Protein AF-A0A538E0A9-F1 (afdb_monomer_lite)

Secondary structure (DSSP, 8-state):
--TTSPPSS---TTS-HHHHHHHHHHHHHHTTTTS-GGGS-HHHHHHHHHHHHHHHHHHHHHHHHH-TT-HHHHHHHHHHHHHHHHHT-HHHHHHHHHHHHHHHHHTT-HHHHHHHHHHHHHHHHHHHHHTS---HHHHHHHHHHHHHHHHHHT-HHHHHHHHHHHHHHHHHTTTSSS---HHHHHHHHHHHHHHHHHHHHT-SSSSHHHHHHHHHHHHS-TTSTTTT---SSTTTS-GGGGSPP---GGGTT-TTSHHHHHHHHHHTTPPPTHHHHHHHHHT-PPPTT-

Foldseek 3Di:
DCPQQDPADDLALPGPLVVNLVVLVVVLVVLVLVPDCPPPDPVNVLVSLQSQLVSLCSNLSSQCNNPLPRVSNVVSLVSSLVSCVVVVVLLVNLVSLLVVLVSCVVVVVLVSNLQSLQSSLVSQLVCCVVPVHHPLLSQLSSLQSQLSSCVVVLVLLSNLLSLLSSLQSLQLLCVPPHHHAPRSLSSNVVSLVVLLVVLVVPQDPDCSSVSSLVSNLVRHQPDAVQQPDDPPDSHDDRSSSNGHDHDDPVRHPDCPRPSNVSSVVSVVPDDDCNVVSVVSNVSYDDDPVD

Radius of gyration: 20.53 Å; chains: 1; bounding box: 51×45×57 Å

Structure (mmCIF, N/CA/C/O backbone):
data_AF-A0A538E0A9-F1
#
_entry.id   AF-A0A538E0A9-F1
#
loop_
_atom_site.group_PDB
_atom_site.id
_atom_site.type_symbol
_atom_site.label_atom_id
_atom_site.label_alt_id
_atom_site.label_comp_id
_atom_site.label_asym_id
_atom_site.label_entity_id
_atom_site.label_seq_id
_atom_site.pdbx_PDB_ins_code
_atom_site.Cartn_x
_atom_site.Cartn_y
_atom_site.Cartn_z
_atom_site.occupancy
_atom_site.B_iso_or_equiv
_atom_site.auth_seq_id
_atom_site.auth_comp_id
_atom_site.auth_asym_id
_atom_site.auth_atom_id
_atom_site.pdbx_PDB_model_num
ATOM 1 N N . MET A 1 1 ? 0.772 12.418 -21.692 1.00 51.97 1 MET A N 1
ATOM 2 C CA . MET A 1 1 ? 0.966 10.985 -22.002 1.00 51.97 1 MET A CA 1
ATOM 3 C C . MET A 1 1 ? 0.740 10.054 -20.810 1.00 51.97 1 MET A C 1
ATOM 5 O O . MET A 1 1 ? 0.628 8.872 -21.048 1.00 51.97 1 MET A O 1
ATOM 9 N N . LEU A 1 2 ? 0.593 10.544 -19.568 1.00 59.25 2 LEU A N 1
ATOM 10 C CA . LEU A 1 2 ? 0.049 9.770 -18.429 1.00 59.25 2 LEU A CA 1
ATOM 11 C C . LEU A 1 2 ? -0.933 10.611 -17.588 1.00 59.25 2 LEU A C 1
ATOM 13 O O . LEU A 1 2 ? -1.185 10.335 -16.423 1.00 59.25 2 LEU A O 1
ATOM 17 N N . THR A 1 3 ? -1.500 11.671 -18.173 1.00 64.69 3 THR A N 1
ATOM 18 C CA . THR A 1 3 ? -2.376 12.635 -17.478 1.00 64.69 3 THR A CA 1
ATOM 19 C C . THR A 1 3 ? -3.675 12.017 -16.961 1.00 64.69 3 THR A C 1
ATOM 21 O O . THR A 1 3 ? -4.350 12.636 -16.149 1.00 64.69 3 THR A O 1
ATOM 24 N N . HIS A 1 4 ? -4.017 10.816 -17.434 1.00 77.62 4 HIS A N 1
ATOM 25 C CA . HIS A 1 4 ? -5.197 10.062 -17.024 1.00 77.62 4 HIS A CA 1
ATOM 26 C C . HIS A 1 4 ? -4.896 8.958 -16.005 1.00 77.62 4 HIS A C 1
ATOM 28 O O . HIS A 1 4 ? -5.838 8.339 -15.518 1.00 77.62 4 HIS A O 1
ATOM 34 N N . TYR A 1 5 ? -3.622 8.702 -15.672 1.00 83.56 5 TYR A N 1
ATOM 35 C CA . TYR A 1 5 ? -3.287 7.734 -14.631 1.00 83.56 5 TYR A CA 1
ATOM 36 C C . TYR A 1 5 ? -3.788 8.262 -13.278 1.00 83.56 5 TYR A C 1
ATOM 38 O O . TYR A 1 5 ? -3.373 9.354 -12.877 1.00 83.56 5 TYR A O 1
ATOM 46 N N . PRO A 1 6 ? -4.672 7.535 -12.566 1.00 84.50 6 PRO A N 1
ATOM 47 C CA . PRO A 1 6 ? -5.171 7.983 -11.273 1.00 84.50 6 PRO A CA 1
ATOM 48 C C . PRO A 1 6 ? -4.011 8.167 -10.290 1.00 84.50 6 PRO A C 1
ATOM 50 O O . PRO A 1 6 ? -3.284 7.218 -9.987 1.00 84.50 6 PRO A O 1
ATOM 53 N N . VAL A 1 7 ? -3.812 9.397 -9.817 1.00 74.88 7 VAL A N 1
ATOM 54 C CA . VAL A 1 7 ? -2.797 9.727 -8.808 1.00 74.88 7 VAL A CA 1
ATOM 55 C C . VAL A 1 7 ? -3.364 9.433 -7.420 1.00 74.88 7 VAL A C 1
ATOM 57 O O . VAL A 1 7 ? -4.537 9.689 -7.163 1.00 74.88 7 VAL A O 1
ATOM 60 N N . GLY A 1 8 ? -2.528 8.909 -6.522 1.00 68.62 8 GLY A N 1
ATOM 61 C CA . GLY A 1 8 ? -2.946 8.456 -5.194 1.00 68.62 8 GLY A CA 1
ATOM 62 C C . GLY A 1 8 ? -3.317 6.974 -5.167 1.00 68.62 8 GLY A C 1
ATOM 63 O O . GLY A 1 8 ? -3.118 6.256 -6.147 1.00 68.62 8 GLY A O 1
ATOM 64 N N . TYR A 1 9 ? -3.819 6.508 -4.028 1.00 67.81 9 TYR A N 1
ATOM 65 C CA . TYR A 1 9 ? -4.043 5.083 -3.784 1.00 67.81 9 TYR A CA 1
ATOM 66 C C . TYR A 1 9 ? -5.265 4.518 -4.529 1.00 67.81 9 TYR A C 1
ATOM 68 O O . TYR A 1 9 ? -5.277 3.345 -4.891 1.00 67.81 9 TYR A O 1
ATOM 76 N N . GLU A 1 10 ? -6.306 5.328 -4.765 1.00 74.44 10 GLU A N 1
ATOM 77 C CA . GLU A 1 10 ? -7.525 4.852 -5.420 1.00 74.44 10 GLU A CA 1
ATOM 78 C C . GLU A 1 10 ? -7.267 4.623 -6.906 1.00 74.44 10 GLU A C 1
ATOM 80 O O . GLU A 1 10 ? -6.955 5.545 -7.663 1.00 74.44 10 GLU A O 1
ATOM 85 N N . LYS A 1 11 ? -7.432 3.371 -7.329 1.00 87.25 11 LYS A N 1
ATOM 86 C CA . LYS A 1 11 ? -7.333 2.938 -8.722 1.00 87.25 11 LYS A CA 1
ATOM 87 C C . LYS A 1 11 ? -8.716 2.475 -9.183 1.00 87.25 11 LYS A C 1
ATOM 89 O O . LYS A 1 11 ? -9.000 1.280 -9.176 1.00 87.25 11 LYS A O 1
ATOM 94 N N . PRO A 1 12 ? -9.636 3.403 -9.504 1.00 87.88 12 PRO A N 1
ATOM 95 C CA . PRO A 1 12 ? -11.008 3.032 -9.817 1.00 87.88 12 PRO A CA 1
ATOM 96 C C . PRO A 1 12 ? -11.065 2.244 -11.128 1.00 87.88 12 PRO A C 1
ATOM 98 O O . PRO A 1 12 ? -10.457 2.641 -12.119 1.00 87.88 12 PRO A O 1
ATOM 101 N N . ALA A 1 13 ? -11.878 1.187 -11.172 1.00 87.56 13 ALA A N 1
ATOM 102 C CA . ALA A 1 13 ? -12.117 0.409 -12.393 1.00 87.56 13 ALA A CA 1
ATOM 103 C C . ALA A 1 13 ? -12.689 1.257 -13.551 1.00 87.56 13 ALA A C 1
ATOM 105 O O . ALA A 1 13 ? -12.597 0.881 -14.713 1.00 87.56 13 ALA A O 1
ATOM 106 N N . THR A 1 14 ? -13.264 2.426 -13.243 1.00 88.62 14 THR A N 1
ATOM 107 C CA . THR A 1 14 ? -13.791 3.384 -14.227 1.00 88.62 14 THR A CA 1
ATOM 108 C C . THR A 1 14 ? -12.724 4.271 -14.872 1.00 88.62 14 THR A C 1
ATOM 110 O O . THR A 1 14 ? -13.064 5.084 -15.731 1.00 88.62 14 THR A O 1
ATOM 113 N N . ALA A 1 15 ? -11.462 4.197 -14.439 1.00 92.00 15 ALA A N 1
ATOM 114 C CA . ALA A 1 15 ? -10.376 4.901 -15.111 1.00 92.00 15 ALA A CA 1
ATOM 115 C C . ALA A 1 15 ? -10.164 4.337 -16.532 1.00 92.00 15 ALA A C 1
ATOM 117 O O . ALA A 1 15 ? -10.512 3.184 -16.799 1.00 92.00 15 ALA A O 1
ATOM 118 N N . PRO A 1 16 ? -9.596 5.119 -17.469 1.00 93.88 16 PRO A N 1
ATOM 119 C CA . PRO A 1 16 ? -9.405 4.687 -18.852 1.00 93.88 16 PRO A CA 1
ATOM 120 C C . PRO A 1 16 ? -8.194 3.743 -18.986 1.00 93.88 16 PRO A C 1
ATOM 122 O O . PRO A 1 16 ? -7.235 4.042 -19.692 1.00 93.88 16 PRO A O 1
ATOM 125 N N . TRP A 1 17 ? -8.226 2.595 -18.301 1.00 94.88 17 TRP A N 1
ATOM 126 C CA . TRP A 1 17 ? -7.109 1.648 -18.217 1.00 94.88 17 TRP A CA 1
ATOM 127 C C . TRP A 1 17 ? -6.618 1.162 -19.579 1.00 94.88 17 TRP A C 1
ATOM 129 O O . TRP A 1 17 ? -5.412 1.107 -19.796 1.00 94.88 17 TRP A O 1
ATOM 139 N N . ALA A 1 18 ? -7.536 0.899 -20.513 1.00 93.88 18 ALA A N 1
ATOM 140 C CA . ALA A 1 18 ? -7.185 0.514 -21.879 1.00 93.88 18 ALA A CA 1
ATOM 141 C C . ALA A 1 18 ? -6.386 1.612 -22.608 1.00 93.88 18 ALA A C 1
ATOM 143 O O . ALA A 1 18 ? -5.349 1.325 -23.193 1.00 93.88 18 ALA A O 1
ATOM 144 N N . GLU A 1 19 ? -6.807 2.880 -22.511 1.00 94.50 19 GLU A N 1
ATOM 145 C CA . GLU A 1 19 ? -6.087 4.004 -23.135 1.00 94.50 19 GLU A CA 1
ATOM 146 C C . GLU A 1 19 ? -4.696 4.193 -22.513 1.00 94.50 19 GLU A C 1
ATOM 148 O O . GLU A 1 19 ? -3.721 4.448 -23.220 1.00 94.50 19 GLU A O 1
ATOM 153 N N . ILE A 1 20 ? -4.595 4.055 -21.187 1.00 95.06 20 ILE A N 1
ATOM 154 C CA . ILE A 1 20 ? -3.316 4.123 -20.470 1.00 95.06 20 ILE A CA 1
ATOM 155 C C . ILE A 1 20 ? -2.394 2.990 -20.948 1.00 95.06 20 ILE A C 1
ATOM 157 O O . ILE A 1 20 ? -1.226 3.243 -21.242 1.00 95.06 20 ILE A O 1
ATOM 161 N N . GLY A 1 21 ? -2.919 1.767 -21.075 1.00 95.44 21 GLY A N 1
ATOM 162 C CA . GLY A 1 21 ? -2.181 0.604 -21.568 1.00 95.44 21 GLY A CA 1
ATOM 163 C C . GLY A 1 21 ? -1.667 0.807 -22.993 1.00 95.44 21 GLY A C 1
ATOM 164 O O . GLY A 1 21 ? -0.475 0.633 -23.248 1.00 95.44 21 GLY A O 1
ATOM 165 N N . ASP A 1 22 ? -2.522 1.284 -23.900 1.00 95.12 22 ASP A N 1
ATOM 166 C CA . ASP A 1 22 ? -2.145 1.597 -25.284 1.00 95.12 22 ASP A CA 1
ATOM 167 C C . ASP A 1 22 ? -1.024 2.651 -25.351 1.00 95.12 22 ASP A C 1
ATOM 169 O O . ASP A 1 22 ? -0.083 2.529 -26.142 1.00 95.12 22 ASP A O 1
ATOM 173 N N . GLN A 1 23 ? -1.078 3.680 -24.496 1.00 95.12 23 GLN A N 1
ATOM 174 C CA . GLN A 1 23 ? -0.043 4.718 -24.416 1.00 95.12 23 GLN A CA 1
ATOM 175 C C . GLN A 1 23 ? 1.293 4.177 -23.887 1.00 95.12 23 GLN A C 1
ATOM 177 O O . GLN A 1 23 ? 2.349 4.583 -24.380 1.00 95.12 23 GLN A O 1
ATOM 182 N N . LEU A 1 24 ? 1.266 3.256 -22.920 1.00 95.50 24 LEU A N 1
ATOM 183 C CA . LEU A 1 24 ? 2.462 2.597 -22.385 1.00 95.50 24 LEU A CA 1
ATOM 184 C C . LEU A 1 24 ? 3.110 1.665 -23.417 1.00 95.50 24 LEU A C 1
ATOM 186 O O . LEU A 1 24 ? 4.328 1.700 -23.593 1.00 95.50 24 LEU A O 1
ATOM 190 N N . LEU A 1 25 ? 2.308 0.889 -24.152 1.00 94.75 25 LEU A N 1
ATOM 191 C CA . LEU A 1 25 ? 2.795 0.036 -25.242 1.00 94.75 25 LEU A CA 1
ATOM 192 C C . LEU A 1 25 ? 3.404 0.865 -26.380 1.00 94.75 25 LEU A C 1
ATOM 194 O O . LEU A 1 25 ? 4.463 0.516 -26.905 1.00 94.75 25 LEU A O 1
ATOM 198 N N . LEU A 1 26 ? 2.790 2.002 -26.725 1.00 94.00 26 LEU A N 1
ATOM 199 C CA . LEU A 1 26 ? 3.370 2.943 -27.682 1.00 94.00 26 LEU A CA 1
ATOM 200 C C . LEU A 1 26 ? 4.707 3.505 -27.178 1.00 94.00 26 LEU A C 1
ATOM 202 O O . LEU A 1 26 ? 5.663 3.573 -27.949 1.00 94.00 26 LEU A O 1
ATOM 206 N N . LEU A 1 27 ? 4.797 3.890 -25.901 1.00 92.75 27 LEU A N 1
ATOM 207 C CA . LEU A 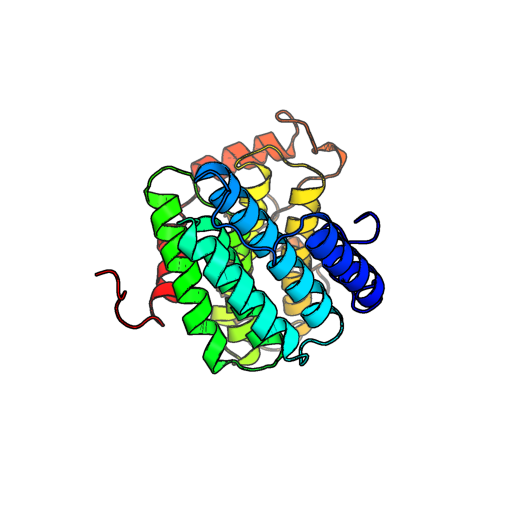1 27 ? 6.041 4.391 -25.313 1.00 92.75 27 LEU A CA 1
ATOM 208 C C . LEU A 1 27 ? 7.153 3.336 -25.371 1.00 92.75 27 LEU A C 1
ATOM 210 O O . LEU A 1 27 ? 8.262 3.654 -25.794 1.00 92.75 27 LEU A O 1
ATOM 214 N N . ARG A 1 28 ? 6.846 2.078 -25.033 1.00 93.62 28 ARG A N 1
ATOM 215 C CA . ARG A 1 28 ? 7.782 0.947 -25.143 1.00 93.62 28 ARG A CA 1
ATOM 216 C C . ARG A 1 28 ? 8.347 0.812 -26.557 1.00 93.62 28 ARG A C 1
ATOM 218 O O . ARG A 1 28 ? 9.560 0.686 -26.722 1.00 93.62 28 ARG A O 1
ATOM 225 N N . ALA A 1 29 ? 7.474 0.884 -27.563 1.00 92.31 29 ALA A N 1
ATOM 226 C CA . ALA A 1 29 ? 7.861 0.797 -28.967 1.00 92.31 29 ALA A CA 1
ATOM 227 C C . ALA A 1 29 ? 8.717 1.996 -29.414 1.00 92.31 29 ALA A C 1
ATOM 229 O O . ALA A 1 29 ? 9.730 1.806 -30.081 1.00 92.31 29 ALA A O 1
ATOM 230 N N . LEU A 1 30 ? 8.347 3.222 -29.023 1.00 90.88 30 LEU A N 1
ATOM 231 C CA . LEU A 1 30 ? 9.096 4.445 -29.351 1.00 90.88 30 LEU A CA 1
ATOM 232 C C . LEU A 1 30 ? 10.476 4.496 -28.685 1.00 90.88 30 LEU A C 1
ATOM 234 O O . LEU A 1 30 ? 11.403 5.075 -29.244 1.00 90.88 30 LEU A O 1
ATOM 238 N N . CYS A 1 31 ? 10.608 3.898 -27.504 1.00 88.25 31 CYS A N 1
ATOM 239 C CA . CYS A 1 31 ? 11.880 3.744 -26.805 1.00 88.25 31 CYS A CA 1
ATOM 240 C C . CYS A 1 31 ? 12.706 2.550 -27.310 1.00 88.25 31 CYS A C 1
ATOM 242 O O . CYS A 1 31 ? 13.791 2.319 -26.785 1.00 88.25 31 CYS A O 1
ATOM 244 N N . GLU A 1 32 ? 12.210 1.796 -28.301 1.00 88.81 32 GLU A N 1
ATOM 245 C CA . GLU A 1 32 ? 12.894 0.641 -28.892 1.00 88.81 32 GLU A CA 1
ATOM 246 C C . GLU A 1 32 ? 13.348 -0.398 -27.847 1.00 88.81 32 GLU A C 1
ATOM 248 O O . GLU A 1 32 ? 14.383 -1.047 -27.997 1.00 88.81 32 GLU A O 1
ATOM 253 N N . LEU A 1 33 ? 12.571 -0.578 -26.771 1.00 87.12 33 LEU A N 1
ATOM 254 C CA . LEU A 1 33 ? 12.992 -1.394 -25.622 1.00 87.12 33 LEU A CA 1
ATOM 255 C C . LEU A 1 33 ? 13.108 -2.891 -25.945 1.00 87.12 33 LEU A C 1
ATOM 257 O O . LEU A 1 33 ? 13.850 -3.606 -25.273 1.00 87.12 33 LEU A O 1
ATOM 261 N N . ASP A 1 34 ? 12.433 -3.341 -27.004 1.00 82.38 34 ASP A N 1
ATOM 262 C CA . ASP A 1 34 ? 12.479 -4.719 -27.506 1.00 82.38 34 ASP A CA 1
ATOM 263 C C . ASP A 1 34 ? 13.518 -4.916 -28.638 1.00 82.38 34 ASP A C 1
ATOM 265 O O . ASP A 1 34 ? 13.639 -6.011 -29.196 1.00 82.38 34 ASP A O 1
ATOM 269 N N . SER A 1 35 ? 14.274 -3.871 -29.001 1.00 80.31 35 SER A N 1
ATOM 270 C CA . SER A 1 35 ? 15.299 -3.919 -30.052 1.00 80.31 35 SER A CA 1
ATOM 271 C C . SER A 1 35 ? 16.607 -4.572 -29.584 1.00 80.31 35 SER A C 1
ATOM 273 O O . SER A 1 35 ? 16.868 -4.753 -28.396 1.00 80.31 35 SER A O 1
ATOM 275 N N . ASP A 1 36 ? 17.473 -4.931 -30.539 1.00 77.62 36 ASP A N 1
ATOM 276 C CA . ASP A 1 36 ? 18.765 -5.567 -30.261 1.00 77.62 36 ASP A CA 1
ATOM 277 C C . ASP A 1 36 ? 19.718 -4.642 -29.481 1.00 77.62 36 ASP A C 1
ATOM 279 O O . ASP A 1 36 ? 20.333 -3.729 -30.035 1.00 77.62 36 ASP A O 1
ATOM 283 N N . GLN A 1 37 ? 19.890 -4.937 -28.193 1.00 77.62 37 GLN A N 1
ATOM 284 C CA . GLN A 1 37 ? 20.699 -4.141 -27.270 1.00 77.62 37 GLN A CA 1
ATOM 285 C C . GLN A 1 37 ? 22.215 -4.399 -27.381 1.00 77.62 37 GLN A C 1
ATOM 287 O O . GLN A 1 37 ? 22.997 -3.761 -26.682 1.00 77.62 37 GLN A O 1
ATOM 292 N N . ARG A 1 38 ? 22.682 -5.291 -28.273 1.00 75.00 38 ARG A N 1
ATOM 293 C CA . ARG A 1 38 ? 24.113 -5.668 -28.388 1.00 75.00 38 ARG A CA 1
ATOM 294 C C . ARG A 1 38 ? 25.068 -4.521 -28.735 1.00 75.00 38 ARG A C 1
ATOM 296 O O . ARG A 1 38 ? 26.279 -4.700 -28.639 1.00 75.00 38 ARG A O 1
ATOM 303 N N . ARG A 1 39 ? 24.548 -3.383 -29.203 1.00 79.88 39 ARG A N 1
ATOM 304 C CA . ARG A 1 39 ? 25.336 -2.197 -29.585 1.00 79.88 39 ARG A CA 1
ATOM 305 C C . ARG A 1 39 ? 25.290 -1.071 -28.550 1.00 79.88 39 ARG A C 1
ATOM 307 O O . ARG A 1 39 ? 25.924 -0.045 -28.777 1.00 79.88 39 ARG A O 1
ATOM 314 N N . LEU A 1 40 ? 24.527 -1.243 -27.474 1.00 83.88 40 LEU A N 1
ATOM 315 C CA . LEU A 1 40 ? 24.376 -0.252 -26.416 1.00 83.88 40 LEU A CA 1
ATOM 316 C C . LEU A 1 40 ? 25.526 -0.348 -25.408 1.00 83.88 40 LEU A C 1
ATOM 318 O O . LEU A 1 40 ? 26.153 -1.401 -25.264 1.00 83.88 40 LEU A O 1
ATOM 322 N N . SER A 1 41 ? 25.806 0.761 -24.721 1.00 89.00 41 SER A N 1
ATOM 323 C CA . SER A 1 41 ? 26.691 0.745 -23.555 1.00 89.00 41 SER A CA 1
ATOM 324 C C . SER A 1 41 ? 26.034 -0.003 -22.387 1.00 89.00 41 SER A C 1
ATOM 326 O O . SER A 1 41 ? 24.821 -0.208 -22.382 1.00 89.00 41 SER A O 1
ATOM 328 N N . GLU A 1 42 ? 26.813 -0.411 -21.383 1.00 87.75 42 GLU A N 1
ATOM 329 C CA . GLU A 1 42 ? 26.259 -1.065 -20.185 1.00 87.75 42 GLU A CA 1
ATOM 330 C C . GLU A 1 42 ? 25.242 -0.169 -19.456 1.00 87.75 42 GLU A C 1
ATOM 332 O O . GLU A 1 42 ? 24.181 -0.653 -19.059 1.00 87.75 42 GLU A O 1
ATOM 337 N N . ASP A 1 43 ? 25.513 1.137 -19.372 1.00 89.06 43 ASP A N 1
ATOM 338 C CA . ASP A 1 43 ? 24.608 2.122 -18.767 1.00 89.06 43 ASP A CA 1
ATOM 339 C C . ASP A 1 43 ? 23.305 2.265 -19.568 1.00 89.06 43 ASP A C 1
ATOM 341 O O . ASP A 1 43 ? 22.217 2.294 -18.994 1.00 89.06 43 ASP A O 1
ATOM 345 N N . ASP A 1 44 ? 23.384 2.298 -20.902 1.00 89.81 44 ASP A N 1
ATOM 346 C CA . ASP A 1 44 ? 22.197 2.365 -21.763 1.00 89.81 44 ASP A CA 1
ATOM 347 C C . ASP A 1 44 ? 21.348 1.093 -21.655 1.00 89.81 44 ASP A C 1
ATOM 349 O O . ASP A 1 44 ? 20.119 1.166 -21.640 1.00 89.81 44 ASP A O 1
ATOM 353 N N . VAL A 1 45 ? 21.987 -0.076 -21.533 1.00 89.44 45 VAL A N 1
ATOM 354 C CA . VAL A 1 45 ? 21.297 -1.350 -21.285 1.00 89.44 45 VAL A CA 1
ATOM 355 C C . VAL A 1 45 ? 20.592 -1.328 -19.929 1.00 89.44 45 VAL A C 1
ATOM 357 O O . VAL A 1 45 ? 19.430 -1.728 -19.840 1.00 89.44 45 VAL A O 1
ATOM 360 N N . ALA A 1 46 ? 21.259 -0.855 -18.873 1.00 90.25 46 ALA A N 1
ATOM 361 C CA . ALA A 1 46 ? 20.661 -0.741 -17.545 1.00 90.25 46 ALA A CA 1
ATOM 362 C C . ALA A 1 46 ? 19.468 0.233 -17.542 1.00 90.25 46 ALA A C 1
ATOM 364 O O . ALA A 1 46 ? 18.398 -0.107 -17.035 1.00 90.25 46 ALA A O 1
ATOM 365 N N . ASN A 1 47 ? 19.607 1.393 -18.191 1.00 91.06 47 ASN A N 1
ATOM 366 C CA . ASN A 1 47 ? 18.534 2.379 -18.343 1.00 91.06 47 ASN A CA 1
ATOM 367 C C . ASN A 1 47 ? 17.345 1.827 -19.143 1.00 91.06 47 ASN A C 1
ATOM 369 O O . ASN A 1 47 ? 16.191 2.019 -18.747 1.00 91.06 47 ASN A O 1
ATOM 373 N N . ALA A 1 48 ? 17.603 1.113 -20.243 1.00 91.88 48 ALA A N 1
ATOM 374 C CA . ALA A 1 48 ? 16.562 0.472 -21.040 1.00 91.88 48 ALA A CA 1
ATOM 375 C C . ALA A 1 48 ? 15.813 -0.597 -20.230 1.00 91.88 48 ALA A C 1
ATOM 377 O O . ALA A 1 48 ? 14.584 -0.641 -20.265 1.00 91.88 48 ALA A O 1
ATOM 378 N N . ARG A 1 49 ? 16.531 -1.411 -19.443 1.00 91.88 49 ARG A N 1
ATOM 379 C CA . ARG A 1 49 ? 15.924 -2.401 -18.537 1.00 91.88 49 ARG A CA 1
ATOM 380 C C . ARG A 1 49 ? 15.070 -1.749 -17.460 1.00 91.88 49 ARG A C 1
ATOM 382 O O . ARG A 1 49 ? 13.941 -2.183 -17.269 1.00 91.88 49 ARG A O 1
ATOM 389 N N . GLY A 1 50 ? 15.571 -0.708 -16.796 1.00 93.75 50 GLY A N 1
ATOM 390 C CA . GLY A 1 50 ? 14.815 0.005 -15.761 1.00 93.75 50 GLY A CA 1
ATOM 391 C C . GLY A 1 50 ? 13.555 0.658 -16.324 1.00 93.75 50 GLY A C 1
ATOM 392 O O . GLY A 1 50 ? 12.474 0.528 -15.755 1.00 93.75 50 GLY A O 1
ATOM 393 N N . THR A 1 51 ? 13.665 1.278 -17.500 1.00 95.06 51 THR A N 1
ATOM 394 C CA . THR A 1 51 ? 12.515 1.864 -18.204 1.00 95.06 51 THR A CA 1
ATOM 395 C C . THR A 1 51 ? 11.497 0.793 -18.600 1.00 95.06 51 THR A C 1
ATOM 397 O O . THR A 1 51 ? 10.301 0.979 -18.388 1.00 95.06 51 THR A O 1
ATOM 400 N N . GLY A 1 52 ? 11.958 -0.342 -19.134 1.00 95.94 52 GLY A N 1
ATOM 401 C CA . GLY A 1 52 ? 11.102 -1.478 -19.475 1.00 95.94 52 GLY A CA 1
ATOM 402 C C . GLY A 1 52 ? 10.379 -2.044 -18.256 1.00 95.94 52 GLY A C 1
ATOM 403 O O . GLY A 1 52 ? 9.164 -2.199 -18.296 1.00 95.94 52 GLY A O 1
ATOM 404 N N . ALA A 1 53 ? 11.096 -2.245 -17.148 1.00 97.19 53 ALA A N 1
ATOM 405 C CA . ALA A 1 53 ? 10.537 -2.756 -15.900 1.00 97.19 53 ALA A CA 1
ATOM 406 C C . ALA A 1 53 ? 9.461 -1.828 -15.314 1.00 97.19 53 ALA A C 1
ATOM 408 O O . ALA A 1 53 ? 8.418 -2.296 -14.860 1.00 97.19 53 ALA A O 1
ATOM 409 N N . LEU A 1 54 ? 9.679 -0.509 -15.372 1.00 96.62 54 LEU A N 1
ATOM 410 C CA . LEU A 1 54 ? 8.681 0.485 -14.970 1.00 96.62 54 LEU A CA 1
ATOM 411 C C . LEU A 1 54 ? 7.446 0.449 -15.876 1.00 96.62 54 LEU A C 1
ATOM 413 O O . LEU A 1 54 ? 6.323 0.494 -15.378 1.00 96.62 54 LEU A O 1
ATOM 417 N N . ILE A 1 55 ? 7.633 0.355 -17.196 1.00 97.06 55 ILE A N 1
ATOM 418 C CA . ILE A 1 55 ? 6.514 0.233 -18.140 1.00 97.06 55 ILE A CA 1
ATOM 419 C C . ILE A 1 55 ? 5.721 -1.049 -17.868 1.00 97.06 55 ILE A C 1
ATOM 421 O O . ILE A 1 55 ? 4.495 -0.988 -17.824 1.00 97.06 55 ILE A O 1
ATOM 425 N N . ASP A 1 56 ? 6.397 -2.176 -17.637 1.00 98.25 56 ASP A N 1
ATOM 426 C CA . ASP A 1 56 ? 5.756 -3.445 -17.290 1.00 98.25 56 ASP A CA 1
ATOM 427 C C . ASP A 1 56 ? 4.974 -3.334 -15.973 1.00 98.25 56 ASP A C 1
ATOM 429 O O . ASP A 1 56 ? 3.829 -3.766 -15.916 1.00 98.25 56 ASP A O 1
ATOM 433 N N . LEU A 1 57 ? 5.502 -2.667 -14.944 1.00 97.44 57 LEU A N 1
ATOM 434 C CA . LEU A 1 57 ? 4.754 -2.415 -13.706 1.00 97.44 57 LEU A CA 1
ATOM 435 C C . LEU A 1 57 ? 3.461 -1.622 -13.967 1.00 97.44 57 LEU A C 1
ATOM 437 O O . LEU A 1 57 ? 2.378 -2.019 -13.539 1.00 97.44 57 LEU A O 1
ATOM 441 N N . PHE A 1 58 ? 3.532 -0.529 -14.729 1.00 96.25 58 PHE A N 1
ATOM 442 C CA . PHE A 1 58 ? 2.327 0.240 -15.045 1.00 96.25 58 PHE A CA 1
ATOM 443 C C . PHE A 1 58 ? 1.355 -0.521 -15.956 1.00 96.25 58 PHE A C 1
ATOM 445 O O . PHE A 1 58 ? 0.144 -0.362 -15.805 1.00 96.25 58 PHE A O 1
ATOM 452 N N . LEU A 1 59 ? 1.842 -1.378 -16.856 1.00 97.56 59 LEU A N 1
ATOM 453 C CA . LEU A 1 59 ? 0.993 -2.285 -17.630 1.00 97.56 59 LEU A CA 1
ATOM 454 C C . LEU A 1 59 ? 0.300 -3.308 -16.722 1.00 97.56 59 LEU A C 1
ATOM 456 O O . LEU A 1 59 ? -0.899 -3.546 -16.891 1.00 97.56 59 LEU A O 1
ATOM 460 N N . ALA A 1 60 ? 0.995 -3.826 -15.705 1.00 98.06 60 ALA A N 1
ATOM 461 C CA . ALA A 1 60 ? 0.399 -4.687 -14.688 1.00 98.06 60 ALA A CA 1
ATOM 462 C C . ALA A 1 60 ? -0.760 -3.978 -13.976 1.00 98.06 60 ALA A C 1
ATOM 464 O O . ALA A 1 60 ? -1.831 -4.564 -13.834 1.00 98.06 60 ALA A O 1
ATOM 465 N N . HIS A 1 61 ? -0.598 -2.696 -13.626 1.00 96.56 61 HIS A N 1
ATOM 466 C CA . HIS A 1 61 ? -1.681 -1.882 -13.065 1.00 96.56 61 HIS A CA 1
ATOM 467 C C . HIS A 1 61 ? -2.859 -1.748 -14.030 1.00 96.56 61 HIS A C 1
ATOM 469 O O . HIS A 1 61 ? -4.005 -1.889 -13.609 1.00 96.56 61 HIS A O 1
ATOM 475 N N . THR A 1 62 ? -2.600 -1.492 -15.318 1.00 96.75 62 THR A N 1
ATOM 476 C CA . THR A 1 62 ? -3.690 -1.362 -16.297 1.00 96.75 62 THR A CA 1
ATOM 477 C C . THR A 1 62 ? -4.509 -2.641 -16.434 1.00 96.75 62 THR A C 1
ATOM 479 O O . THR A 1 62 ? -5.730 -2.554 -16.504 1.00 96.75 62 THR A O 1
ATOM 482 N N . ALA A 1 63 ? -3.863 -3.811 -16.408 1.00 96.88 63 ALA A N 1
ATOM 483 C CA . ALA A 1 63 ? -4.547 -5.098 -16.434 1.00 96.88 63 ALA A CA 1
ATOM 484 C C . ALA A 1 63 ? -5.295 -5.344 -15.112 1.00 96.88 63 ALA A C 1
ATOM 486 O O . ALA A 1 63 ? -6.518 -5.462 -15.108 1.00 96.88 63 ALA A O 1
ATOM 487 N N . ARG A 1 64 ? -4.578 -5.305 -13.977 1.00 96.44 64 ARG A N 1
ATOM 488 C CA . ARG A 1 64 ? -5.113 -5.576 -12.632 1.00 96.44 64 ARG A CA 1
ATOM 489 C C . ARG A 1 64 ? -6.321 -4.712 -12.277 1.00 96.44 64 ARG A C 1
ATOM 491 O O . ARG A 1 64 ? -7.310 -5.227 -11.770 1.00 96.44 64 ARG A O 1
ATOM 498 N N . PHE A 1 65 ? -6.236 -3.397 -12.474 1.00 95.06 65 PHE A N 1
ATOM 499 C CA . PHE A 1 65 ? -7.294 -2.485 -12.027 1.00 95.06 65 PHE A CA 1
ATOM 500 C C . PHE A 1 65 ? -8.464 -2.390 -13.014 1.00 95.06 65 PHE A C 1
ATOM 502 O O . PHE A 1 65 ? -9.524 -1.883 -12.639 1.00 95.06 65 PHE A O 1
ATOM 509 N N . ALA A 1 66 ? -8.302 -2.883 -14.246 1.00 94.50 66 ALA A N 1
ATOM 510 C CA . ALA A 1 66 ? -9.414 -3.095 -15.169 1.00 94.50 66 ALA A CA 1
ATOM 511 C C . ALA A 1 66 ? -10.172 -4.3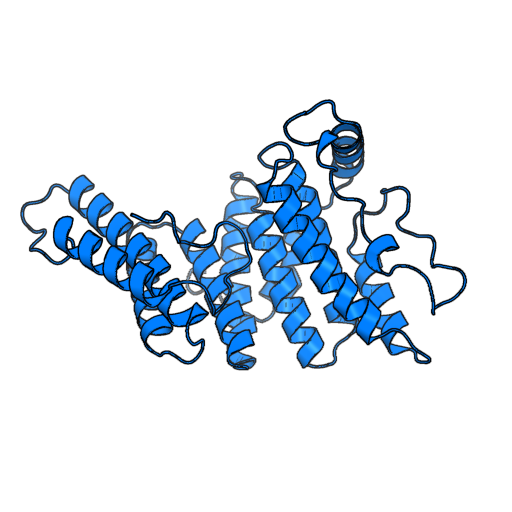88 -14.840 1.00 94.50 66 ALA A C 1
ATOM 513 O O . ALA A 1 66 ? -11.398 -4.371 -14.726 1.00 94.50 66 ALA A O 1
ATOM 514 N N . ASP A 1 67 ? -9.440 -5.486 -14.665 1.00 95.12 67 ASP A N 1
ATOM 515 C CA . ASP A 1 67 ? -9.959 -6.784 -14.251 1.00 95.12 67 ASP A CA 1
ATOM 516 C C . ASP A 1 67 ? -8.895 -7.497 -13.407 1.00 95.12 67 ASP A C 1
ATOM 518 O O . ASP A 1 67 ? -7.872 -7.932 -13.948 1.00 95.12 67 ASP A O 1
ATOM 522 N N . PRO A 1 68 ? -9.119 -7.661 -12.089 1.00 95.75 68 PRO A N 1
ATOM 523 C CA . PRO A 1 68 ? -8.179 -8.372 -11.248 1.00 95.75 68 PRO A CA 1
ATOM 524 C C . PRO A 1 68 ? -7.885 -9.769 -11.768 1.00 95.75 68 PRO A C 1
ATOM 526 O O . PRO A 1 68 ? -6.770 -10.209 -11.566 1.00 95.75 68 PRO A O 1
ATOM 529 N N . GLU A 1 69 ? -8.789 -10.461 -12.467 1.00 97.12 69 GLU A N 1
ATOM 530 C CA . GLU A 1 69 ? -8.559 -11.816 -12.995 1.00 97.12 69 GLU A CA 1
ATOM 531 C C . GLU A 1 69 ? -7.774 -11.851 -14.322 1.00 97.12 69 GLU A C 1
ATOM 533 O O . GLU A 1 69 ? -7.469 -12.939 -14.815 1.00 97.12 69 GLU A O 1
ATOM 538 N N . ASP A 1 70 ? -7.391 -10.702 -14.896 1.00 96.69 70 ASP A N 1
ATOM 539 C CA . ASP A 1 70 ? -6.636 -10.666 -16.153 1.00 96.69 70 ASP A CA 1
ATOM 540 C C . ASP A 1 70 ? -5.253 -11.340 -15.982 1.00 96.69 70 ASP A C 1
ATOM 542 O O . ASP A 1 70 ? -4.424 -10.882 -15.180 1.00 96.69 70 ASP A O 1
ATOM 546 N N . PRO A 1 71 ? -4.950 -12.424 -16.728 1.00 95.94 71 PRO A N 1
ATOM 547 C CA . PRO A 1 71 ? -3.661 -13.106 -16.636 1.00 95.94 71 PRO A CA 1
ATOM 548 C C . PRO A 1 71 ? -2.484 -12.233 -17.091 1.00 95.94 71 PRO A C 1
ATOM 550 O O . PRO A 1 71 ? -1.345 -12.501 -16.701 1.00 95.94 71 PRO A O 1
ATOM 553 N N . TRP A 1 72 ? -2.722 -11.180 -17.881 1.00 97.38 72 TRP A N 1
ATOM 554 C CA . TRP A 1 72 ? -1.668 -10.242 -18.261 1.00 97.38 72 TRP A CA 1
ATOM 555 C C . TRP A 1 72 ? -1.108 -9.476 -17.069 1.00 97.38 72 TRP A C 1
ATOM 557 O O . TRP A 1 72 ? 0.074 -9.143 -17.091 1.00 97.38 72 TRP A O 1
ATOM 567 N N . ALA A 1 73 ? -1.892 -9.258 -16.006 1.00 97.81 73 ALA A N 1
ATOM 568 C CA . ALA A 1 73 ? -1.374 -8.645 -14.786 1.00 97.81 73 ALA A CA 1
ATOM 569 C C . ALA A 1 73 ? -0.201 -9.458 -14.213 1.00 97.81 73 ALA A C 1
ATOM 571 O O . ALA A 1 73 ? 0.844 -8.893 -13.897 1.00 97.81 73 ALA A O 1
ATOM 572 N N . ASP A 1 74 ? -0.335 -10.789 -14.150 1.00 97.38 74 ASP A N 1
ATOM 573 C CA . ASP A 1 74 ? 0.721 -11.668 -13.635 1.00 97.38 74 ASP A CA 1
ATOM 574 C C . ASP A 1 74 ? 1.956 -11.664 -14.547 1.00 97.38 74 ASP A C 1
ATOM 576 O O . ASP A 1 74 ? 3.087 -11.631 -14.062 1.00 97.38 74 ASP A O 1
ATOM 580 N N . GLU A 1 75 ? 1.752 -11.680 -15.868 1.00 97.88 75 GLU A N 1
ATOM 581 C CA . GLU A 1 75 ? 2.853 -11.636 -16.834 1.00 97.88 75 GLU A CA 1
ATOM 582 C C . GLU A 1 75 ? 3.628 -10.320 -16.738 1.00 97.88 75 GLU A C 1
ATOM 584 O O . GLU A 1 75 ? 4.857 -10.336 -16.653 1.00 97.88 75 GLU A O 1
ATOM 589 N N . TYR A 1 76 ? 2.934 -9.186 -16.674 1.00 98.50 76 TYR A N 1
ATOM 590 C CA . TYR A 1 76 ? 3.571 -7.883 -16.538 1.00 98.50 76 TYR A CA 1
ATOM 591 C C . TYR A 1 76 ? 4.299 -7.728 -15.198 1.00 98.50 76 TYR A C 1
ATOM 593 O O . TYR A 1 76 ? 5.461 -7.321 -15.186 1.00 98.50 76 TYR A O 1
ATOM 601 N N . TYR A 1 77 ? 3.699 -8.153 -14.080 1.00 98.44 77 TYR A N 1
ATOM 602 C CA . TYR A 1 77 ? 4.394 -8.178 -12.788 1.00 98.44 77 TYR A CA 1
ATOM 603 C C . TYR A 1 77 ? 5.647 -9.059 -12.821 1.00 98.44 77 TYR A C 1
ATOM 605 O O . TYR A 1 77 ? 6.686 -8.694 -12.264 1.00 98.44 77 TYR A O 1
ATOM 613 N N . ARG A 1 78 ? 5.588 -10.211 -13.500 1.00 98.00 78 ARG A N 1
ATOM 614 C CA . ARG A 1 78 ? 6.738 -11.106 -13.662 1.00 98.00 78 ARG A CA 1
ATOM 615 C C . ARG A 1 78 ? 7.865 -10.445 -14.459 1.00 98.00 78 ARG A C 1
ATOM 617 O O . ARG A 1 78 ? 9.026 -10.590 -14.080 1.00 98.00 78 ARG A O 1
ATOM 624 N N . GLN A 1 79 ? 7.547 -9.748 -15.549 1.00 97.44 79 GLN A N 1
ATOM 625 C CA . GLN A 1 79 ? 8.543 -9.051 -16.371 1.00 97.44 79 GLN A CA 1
ATOM 626 C C . GLN A 1 79 ? 9.160 -7.863 -15.629 1.00 97.44 79 GLN A C 1
ATOM 628 O O . GLN A 1 79 ? 10.387 -7.756 -15.574 1.00 97.44 79 GLN A O 1
ATOM 633 N N . ALA A 1 80 ? 8.333 -7.052 -14.961 1.00 98.25 80 ALA A N 1
ATOM 634 C CA . ALA A 1 80 ? 8.793 -5.966 -14.102 1.00 98.25 80 ALA A CA 1
ATOM 635 C C . ALA A 1 80 ? 9.775 -6.485 -13.045 1.00 98.25 80 ALA A C 1
ATOM 637 O O . ALA A 1 80 ? 10.889 -5.974 -12.918 1.00 98.25 80 ALA A O 1
ATOM 638 N N . ARG A 1 81 ? 9.410 -7.574 -12.353 1.00 97.69 81 ARG A N 1
ATOM 639 C CA . ARG A 1 81 ? 10.273 -8.209 -11.354 1.00 97.69 81 ARG A CA 1
ATOM 640 C C . ARG A 1 81 ? 11.617 -8.643 -11.930 1.00 97.69 81 ARG A C 1
ATOM 642 O O . ARG A 1 81 ? 12.641 -8.313 -11.348 1.00 97.69 81 ARG A O 1
ATOM 649 N N . LEU A 1 82 ? 11.629 -9.352 -13.063 1.00 96.12 82 LEU A N 1
ATOM 650 C CA . LEU A 1 82 ? 12.880 -9.770 -13.709 1.00 96.12 82 LEU A CA 1
ATOM 651 C C . LEU A 1 82 ? 13.782 -8.574 -14.034 1.00 96.12 82 LEU A C 1
ATOM 653 O O . LEU A 1 82 ? 14.998 -8.654 -13.858 1.00 96.12 82 LEU A O 1
ATOM 657 N N . GLY A 1 83 ? 13.185 -7.470 -14.487 1.00 95.81 83 GLY A N 1
ATOM 658 C CA . GLY A 1 83 ? 13.892 -6.222 -14.740 1.00 95.81 83 GLY A CA 1
ATOM 659 C C . GLY A 1 83 ? 14.546 -5.660 -13.478 1.00 95.81 83 GLY A C 1
ATOM 660 O O . GLY A 1 83 ? 15.766 -5.487 -13.464 1.00 95.81 83 GLY A O 1
ATOM 661 N N . PHE A 1 84 ? 13.776 -5.442 -12.409 1.00 97.25 84 PHE A N 1
ATOM 662 C CA . PHE A 1 84 ? 14.291 -4.874 -11.155 1.00 97.25 84 PHE A CA 1
ATOM 663 C C . PHE A 1 84 ? 15.270 -5.800 -10.420 1.00 97.25 84 PHE A C 1
ATOM 665 O O . PHE A 1 84 ? 16.304 -5.326 -9.949 1.00 97.25 84 PHE A O 1
ATOM 672 N N . ASP A 1 85 ? 15.030 -7.116 -10.407 1.00 95.75 85 ASP A N 1
ATOM 673 C CA . ASP A 1 85 ? 15.973 -8.100 -9.856 1.00 95.75 85 ASP A CA 1
ATOM 674 C C . ASP A 1 85 ? 17.321 -8.030 -10.594 1.00 95.75 85 ASP A C 1
ATOM 676 O O . ASP A 1 85 ? 18.380 -8.048 -9.966 1.00 95.75 85 ASP A O 1
ATOM 680 N N . SER A 1 86 ? 17.308 -7.887 -11.928 1.00 94.56 86 SER A N 1
ATOM 681 C CA . SER A 1 86 ? 18.543 -7.760 -12.717 1.00 94.56 86 SER A CA 1
ATOM 682 C C . SER A 1 86 ? 19.325 -6.471 -12.440 1.00 94.56 86 SER A C 1
ATOM 684 O O . SER A 1 86 ? 20.524 -6.414 -12.718 1.00 94.56 86 SER A O 1
ATOM 686 N N . LEU A 1 87 ? 18.651 -5.452 -11.900 1.00 95.25 87 LEU A N 1
ATOM 687 C CA . LEU A 1 87 ? 19.228 -4.168 -11.501 1.00 95.25 87 LEU A CA 1
ATOM 688 C C . LEU A 1 87 ? 19.623 -4.137 -10.016 1.00 95.25 87 LEU A C 1
ATOM 690 O O . LEU A 1 87 ? 20.233 -3.166 -9.577 1.00 95.25 87 LEU A O 1
ATOM 694 N N . GLY A 1 88 ? 19.296 -5.181 -9.246 1.00 94.56 88 GLY A N 1
ATOM 695 C CA . GLY A 1 88 ? 19.518 -5.213 -7.801 1.00 94.56 88 GLY A CA 1
ATOM 696 C C . GLY A 1 88 ? 18.638 -4.231 -7.019 1.00 94.56 88 GLY A C 1
ATOM 697 O O . GLY A 1 88 ? 18.993 -3.871 -5.898 1.00 94.56 88 GLY A O 1
ATOM 698 N N . ASP A 1 89 ? 17.511 -3.791 -7.588 1.00 95.19 89 ASP A N 1
ATOM 699 C CA . ASP A 1 89 ? 16.588 -2.844 -6.951 1.00 95.19 89 ASP A CA 1
ATOM 700 C C . ASP A 1 89 ? 15.662 -3.563 -5.957 1.00 95.19 89 ASP A C 1
ATOM 702 O O . ASP A 1 89 ? 14.490 -3.846 -6.217 1.00 95.19 89 ASP A O 1
ATOM 706 N N . GLU A 1 90 ? 16.225 -3.905 -4.796 1.00 94.06 90 GLU A N 1
ATOM 707 C CA . GLU A 1 90 ? 15.513 -4.619 -3.733 1.00 94.06 90 GLU A CA 1
ATOM 708 C C . GLU A 1 90 ? 14.322 -3.823 -3.178 1.00 94.06 90 GLU A C 1
ATOM 710 O O . GLU A 1 90 ? 13.331 -4.429 -2.762 1.00 94.06 90 GLU A O 1
ATOM 715 N N . TRP A 1 91 ? 14.389 -2.487 -3.197 1.00 95.12 91 TRP A N 1
ATOM 716 C CA . TRP A 1 91 ? 13.301 -1.633 -2.723 1.00 95.12 91 TRP A CA 1
ATOM 717 C C . TRP A 1 91 ? 12.067 -1.777 -3.616 1.00 95.12 91 TRP A C 1
ATOM 719 O O . TRP A 1 91 ? 10.990 -2.108 -3.116 1.00 95.12 91 TRP A O 1
ATOM 729 N N . THR A 1 92 ? 12.223 -1.642 -4.936 1.00 96.38 92 THR A N 1
ATOM 730 C CA . THR A 1 92 ? 11.098 -1.819 -5.866 1.00 96.38 92 THR A CA 1
ATOM 731 C C . THR A 1 92 ? 10.570 -3.255 -5.837 1.00 96.38 92 THR A C 1
ATOM 733 O O . THR A 1 92 ? 9.361 -3.477 -5.862 1.00 96.38 92 THR A O 1
ATOM 736 N N . VAL A 1 93 ? 11.446 -4.257 -5.705 1.00 97.00 93 VAL A N 1
ATOM 737 C CA . VAL A 1 93 ? 11.023 -5.664 -5.587 1.00 97.00 93 VAL A CA 1
ATOM 738 C C . VAL A 1 93 ? 10.184 -5.913 -4.327 1.00 97.00 93 VAL A C 1
ATOM 740 O O . VAL A 1 93 ? 9.222 -6.681 -4.387 1.00 97.00 93 VAL A O 1
ATOM 743 N N . ALA A 1 94 ? 10.480 -5.247 -3.206 1.00 96.94 94 ALA A N 1
ATOM 744 C CA . ALA A 1 94 ? 9.663 -5.334 -1.994 1.00 96.94 94 ALA A CA 1
ATOM 745 C C . ALA A 1 94 ? 8.246 -4.775 -2.209 1.00 96.94 94 ALA A C 1
ATOM 747 O O . ALA A 1 94 ? 7.268 -5.383 -1.766 1.00 96.94 94 ALA A O 1
ATOM 748 N N . TRP A 1 95 ? 8.133 -3.656 -2.929 1.00 97.94 95 TRP A N 1
ATOM 749 C CA . TRP A 1 95 ? 6.852 -3.085 -3.343 1.00 97.94 95 TRP A CA 1
ATOM 750 C C . TRP A 1 95 ? 6.078 -4.019 -4.281 1.00 97.94 95 TRP A C 1
ATOM 752 O O . TRP A 1 95 ? 4.887 -4.233 -4.070 1.00 97.94 95 TRP A O 1
ATOM 762 N N . LEU A 1 96 ? 6.748 -4.668 -5.241 1.00 98.00 96 LEU A N 1
ATOM 763 C CA . LEU A 1 96 ? 6.118 -5.672 -6.109 1.00 98.00 96 LEU A CA 1
ATOM 764 C C . LEU A 1 96 ? 5.573 -6.872 -5.325 1.00 98.00 96 LEU A C 1
ATOM 766 O O . LEU A 1 96 ? 4.466 -7.333 -5.596 1.00 98.00 96 LEU A O 1
ATOM 770 N N . ASP A 1 97 ? 6.332 -7.389 -4.354 1.00 98.19 97 ASP A N 1
ATOM 771 C CA . ASP A 1 97 ? 5.869 -8.479 -3.486 1.00 98.19 97 ASP A CA 1
ATOM 772 C C . ASP A 1 97 ? 4.628 -8.061 -2.677 1.00 98.19 97 ASP A C 1
ATOM 774 O O . ASP A 1 97 ? 3.681 -8.839 -2.549 1.00 98.19 97 ASP A O 1
ATOM 778 N N . MET A 1 98 ? 4.593 -6.821 -2.185 1.00 98.00 98 MET A N 1
ATOM 779 C CA . MET A 1 98 ? 3.423 -6.261 -1.509 1.00 98.00 98 MET A CA 1
ATOM 780 C C . MET A 1 98 ? 2.214 -6.160 -2.453 1.00 98.00 98 MET A C 1
ATOM 782 O O . MET A 1 98 ? 1.126 -6.623 -2.107 1.00 98.00 98 MET A O 1
ATOM 786 N N . GLU A 1 99 ? 2.387 -5.615 -3.658 1.00 97.88 99 GLU A N 1
ATOM 787 C CA . GLU A 1 99 ? 1.287 -5.467 -4.612 1.00 97.88 99 GLU A CA 1
ATOM 788 C C . GLU A 1 99 ? 0.724 -6.811 -5.079 1.00 97.88 99 GLU A C 1
ATOM 790 O O . GLU A 1 99 ? -0.491 -6.956 -5.215 1.00 97.88 99 GLU A O 1
ATOM 795 N N . LEU A 1 100 ? 1.585 -7.812 -5.276 1.00 98.38 100 LEU A N 1
ATOM 796 C CA . LEU A 1 100 ? 1.165 -9.175 -5.589 1.00 98.38 100 LEU A CA 1
ATOM 797 C C . LEU A 1 100 ? 0.376 -9.805 -4.434 1.00 98.38 100 LEU A C 1
ATOM 799 O O . LEU A 1 100 ? -0.574 -10.547 -4.690 1.00 98.38 100 LEU A O 1
ATOM 803 N N . ALA A 1 101 ? 0.732 -9.516 -3.175 1.00 98.06 101 ALA A N 1
ATOM 804 C CA . ALA A 1 101 ? -0.031 -9.980 -2.014 1.00 98.06 101 ALA A CA 1
ATOM 805 C C . ALA A 1 101 ? -1.441 -9.369 -1.997 1.00 98.06 101 ALA A C 1
ATOM 807 O O . ALA A 1 101 ? -2.421 -10.053 -1.702 1.00 98.06 101 ALA A O 1
ATOM 808 N N . ASP A 1 102 ? -1.553 -8.094 -2.361 1.00 97.38 102 ASP A N 1
ATOM 809 C CA . ASP A 1 102 ? -2.831 -7.395 -2.460 1.00 97.38 102 ASP A CA 1
ATOM 810 C C . ASP A 1 102 ? -3.690 -7.917 -3.625 1.00 97.38 102 ASP A C 1
ATOM 812 O O . ASP A 1 102 ? -4.875 -8.191 -3.451 1.00 97.38 102 ASP A O 1
ATOM 816 N N . LEU A 1 103 ? -3.083 -8.176 -4.788 1.00 97.75 103 LEU A N 1
ATOM 817 C CA . LEU A 1 103 ? -3.763 -8.839 -5.904 1.00 97.75 103 LEU A CA 1
ATOM 818 C C . LEU A 1 103 ? -4.229 -10.254 -5.521 1.00 97.75 103 LEU A C 1
ATOM 820 O O . LEU A 1 103 ? -5.317 -10.690 -5.896 1.00 97.75 103 LEU A O 1
ATOM 824 N N . ALA A 1 104 ? -3.427 -10.998 -4.755 1.00 98.06 104 ALA A N 1
ATOM 825 C CA . ALA A 1 104 ? -3.836 -12.300 -4.240 1.00 98.06 104 ALA A CA 1
ATOM 826 C C . ALA A 1 104 ? -5.061 -12.191 -3.317 1.00 98.06 104 ALA A C 1
ATOM 828 O O . ALA A 1 104 ? -5.961 -13.027 -3.423 1.00 98.06 104 ALA A O 1
ATOM 829 N N . LEU A 1 105 ? -5.154 -11.153 -2.475 1.00 96.75 105 LEU A N 1
ATOM 830 C CA . LEU A 1 105 ? -6.364 -10.873 -1.693 1.00 96.75 105 LEU A CA 1
ATOM 831 C C . LEU A 1 105 ? -7.574 -10.554 -2.575 1.00 96.75 105 LEU A C 1
ATOM 833 O O . LEU A 1 105 ? -8.645 -11.118 -2.339 1.00 96.75 105 LEU A O 1
ATOM 837 N N . GLU A 1 106 ? -7.415 -9.694 -3.585 1.00 95.38 106 GLU A N 1
ATOM 838 C CA . GLU A 1 106 ? -8.479 -9.334 -4.537 1.00 95.38 106 GLU A CA 1
ATOM 839 C C . GLU A 1 106 ? -9.059 -10.580 -5.222 1.00 95.38 106 GLU A C 1
ATOM 841 O O . GLU A 1 106 ? -10.278 -10.764 -5.260 1.00 95.38 106 GLU A O 1
ATOM 846 N N . ARG A 1 107 ? -8.179 -11.495 -5.650 1.00 97.19 107 ARG A N 1
ATOM 847 C CA . ARG A 1 107 ? -8.521 -12.793 -6.261 1.00 97.19 107 ARG A CA 1
ATOM 848 C C . ARG A 1 107 ? -8.916 -13.878 -5.250 1.00 97.19 107 ARG A C 1
ATOM 850 O O . ARG A 1 107 ? -9.135 -15.030 -5.619 1.00 97.19 107 ARG A O 1
ATOM 857 N N . ARG A 1 108 ? -8.961 -13.556 -3.950 1.00 97.31 108 ARG A N 1
ATOM 858 C CA . ARG A 1 108 ? -9.230 -14.497 -2.840 1.00 97.31 108 ARG A CA 1
ATOM 859 C C . ARG A 1 108 ? -8.287 -15.707 -2.795 1.00 97.31 108 ARG A C 1
ATOM 861 O O . ARG A 1 108 ? -8.623 -16.756 -2.243 1.00 97.31 108 ARG A O 1
ATOM 868 N N . ARG A 1 109 ? -7.078 -15.565 -3.335 1.00 96.88 109 ARG A N 1
ATOM 869 C CA . ARG A 1 109 ? -5.991 -16.547 -3.257 1.00 96.88 109 ARG A CA 1
ATOM 870 C C . ARG A 1 109 ? -5.248 -16.399 -1.931 1.00 96.88 109 ARG A C 1
ATOM 872 O O . ARG A 1 109 ? -4.063 -16.092 -1.889 1.00 96.88 109 ARG A O 1
ATOM 879 N N . TYR A 1 110 ? -5.958 -16.606 -0.823 1.00 95.25 110 TYR A N 1
ATOM 880 C CA . TYR A 1 110 ? -5.452 -16.324 0.527 1.00 95.25 110 TYR A CA 1
ATOM 881 C C . TYR A 1 110 ? -4.150 -17.059 0.878 1.00 95.25 110 TYR A C 1
ATOM 883 O O . TYR A 1 110 ? -3.321 -16.514 1.598 1.00 95.25 110 TYR A O 1
ATOM 891 N N . ALA A 1 111 ? -3.941 -18.259 0.327 1.00 93.69 111 ALA A N 1
ATOM 892 C CA . ALA A 1 111 ? -2.719 -19.040 0.530 1.00 93.69 111 ALA A CA 1
ATOM 893 C C . ALA A 1 111 ? -1.454 -18.366 -0.038 1.00 93.69 111 ALA A C 1
ATOM 895 O O . ALA A 1 111 ? -0.353 -18.655 0.427 1.00 93.69 111 ALA A O 1
ATOM 896 N N . ASP A 1 112 ? -1.605 -17.463 -1.010 1.00 95.31 112 ASP A N 1
ATOM 897 C CA . ASP A 1 112 ? -0.483 -16.780 -1.659 1.00 95.31 112 ASP A CA 1
ATOM 898 C C . ASP A 1 112 ? -0.084 -15.488 -0.920 1.00 95.31 112 ASP A C 1
ATOM 900 O O . ASP A 1 112 ? 1.029 -14.993 -1.099 1.00 95.31 112 ASP A O 1
ATOM 904 N N . VAL A 1 113 ? -0.958 -14.951 -0.059 1.00 96.56 113 VAL A N 1
ATOM 905 C CA . VAL A 1 113 ? -0.792 -13.631 0.578 1.00 96.56 113 VAL A CA 1
ATOM 906 C C . VAL A 1 113 ? 0.360 -13.624 1.584 1.00 96.56 113 VAL A C 1
ATOM 908 O O . VAL A 1 113 ? 1.268 -12.802 1.474 1.00 96.56 113 VAL A O 1
ATOM 911 N N . GLU A 1 114 ? 0.360 -14.540 2.557 1.00 94.38 114 GLU A N 1
ATOM 912 C CA . GLU A 1 114 ? 1.382 -14.575 3.618 1.00 94.38 114 GLU A CA 1
ATOM 913 C C . GLU A 1 114 ? 2.811 -14.773 3.081 1.00 94.38 114 GLU A C 1
ATOM 915 O O . GLU A 1 114 ? 3.699 -14.024 3.499 1.00 94.38 114 GLU A O 1
ATOM 920 N N . PRO A 1 115 ? 3.078 -15.694 2.128 1.00 95.00 115 PRO A N 1
ATOM 921 C CA . PRO A 1 115 ? 4.412 -15.831 1.546 1.00 95.00 115 PRO A CA 1
ATOM 922 C C . PRO A 1 115 ? 4.918 -14.553 0.868 1.00 95.00 115 PRO A C 1
ATOM 924 O O . PRO A 1 115 ? 6.113 -14.256 0.932 1.00 95.00 115 PRO A O 1
ATOM 927 N N . LEU A 1 116 ? 4.034 -13.803 0.207 1.00 96.69 116 LEU A N 1
ATOM 928 C CA . LEU A 1 116 ? 4.379 -12.551 -0.467 1.00 96.69 116 LEU A CA 1
ATOM 929 C C . LEU A 1 116 ? 4.637 -11.428 0.544 1.00 96.69 116 LEU A C 1
ATOM 931 O O . LEU A 1 116 ? 5.680 -10.772 0.484 1.00 96.69 116 LEU A O 1
ATOM 935 N N . LEU A 1 117 ? 3.766 -11.291 1.547 1.00 96.88 117 LEU A N 1
ATOM 936 C CA . LEU A 1 117 ? 3.968 -10.362 2.660 1.00 96.88 117 LEU A CA 1
ATOM 937 C C . LEU A 1 117 ? 5.284 -10.612 3.389 1.00 96.88 117 LEU A C 1
ATOM 939 O O . LEU A 1 117 ? 5.994 -9.666 3.726 1.00 96.88 117 LEU A O 1
ATOM 943 N N . ALA A 1 118 ? 5.640 -11.875 3.601 1.00 95.62 118 ALA A N 1
ATOM 944 C CA . ALA A 1 118 ? 6.889 -12.230 4.241 1.00 95.62 118 ALA A CA 1
ATOM 945 C C . ALA A 1 118 ? 8.121 -11.809 3.431 1.00 95.62 118 ALA A C 1
ATOM 947 O O . ALA A 1 118 ? 9.090 -11.309 4.006 1.00 95.62 118 ALA A O 1
ATOM 948 N N . LYS A 1 119 ? 8.106 -11.997 2.104 1.00 95.25 119 LYS A N 1
ATOM 949 C CA . LYS A 1 119 ? 9.206 -11.562 1.227 1.00 95.25 119 LYS A CA 1
ATOM 950 C C . LYS A 1 119 ? 9.395 -10.050 1.293 1.00 95.25 119 LYS A C 1
ATOM 952 O O . LYS A 1 119 ? 10.512 -9.596 1.550 1.00 95.25 119 LYS A O 1
ATOM 957 N N . ALA A 1 120 ? 8.306 -9.296 1.151 1.00 96.69 120 ALA A N 1
ATOM 958 C CA . ALA A 1 120 ? 8.331 -7.842 1.254 1.00 96.69 120 ALA A CA 1
ATOM 959 C C . ALA A 1 120 ? 8.787 -7.376 2.648 1.00 96.69 120 ALA A C 1
ATOM 961 O O . ALA A 1 120 ? 9.650 -6.507 2.757 1.00 96.69 120 ALA A O 1
ATOM 962 N N . ALA A 1 121 ? 8.298 -8.007 3.722 1.00 96.00 121 ALA A N 1
ATOM 963 C CA . ALA A 1 121 ? 8.696 -7.699 5.096 1.00 96.00 121 ALA A CA 1
ATOM 964 C C . ALA A 1 121 ? 10.190 -7.951 5.356 1.00 96.00 121 ALA A C 1
ATOM 966 O O . ALA A 1 121 ? 10.833 -7.159 6.043 1.00 96.00 121 ALA A O 1
ATOM 967 N N . ARG A 1 122 ? 10.775 -9.022 4.798 1.00 94.31 122 ARG A N 1
ATOM 968 C CA . ARG A 1 122 ? 12.226 -9.272 4.900 1.00 94.31 122 ARG A CA 1
ATOM 969 C C . ARG A 1 122 ? 13.039 -8.185 4.220 1.00 94.31 122 ARG A C 1
ATOM 971 O O . ARG A 1 122 ? 14.002 -7.701 4.809 1.00 94.31 122 ARG A O 1
ATOM 978 N N . ALA A 1 123 ? 12.660 -7.818 2.997 1.00 93.94 123 ALA A N 1
ATOM 979 C CA . ALA A 1 123 ? 13.334 -6.762 2.253 1.00 93.94 123 ALA A CA 1
ATOM 980 C C . ALA A 1 123 ? 13.227 -5.421 2.998 1.00 93.94 123 ALA A C 1
ATOM 982 O O . ALA A 1 123 ? 14.249 -4.796 3.272 1.00 93.94 123 ALA A O 1
ATOM 983 N N . ALA A 1 124 ? 12.025 -5.052 3.455 1.00 94.19 124 ALA A N 1
ATOM 984 C CA . ALA A 1 124 ? 11.803 -3.860 4.272 1.00 94.19 124 ALA A CA 1
ATOM 985 C C . ALA A 1 124 ? 12.637 -3.870 5.568 1.00 94.19 124 ALA A C 1
ATOM 987 O O . ALA A 1 124 ? 13.214 -2.852 5.943 1.00 94.19 124 ALA A O 1
ATOM 988 N N . GLY A 1 125 ? 12.749 -5.025 6.235 1.00 92.75 125 GLY A N 1
ATOM 989 C CA . GLY A 1 125 ? 13.594 -5.201 7.416 1.00 92.75 125 GLY A CA 1
ATOM 990 C C . GLY A 1 125 ? 15.083 -5.003 7.127 1.00 92.75 125 GLY A C 1
ATOM 991 O O . GLY A 1 125 ? 15.759 -4.295 7.874 1.00 92.75 125 GLY A O 1
ATOM 992 N N . ARG A 1 126 ? 15.603 -5.581 6.036 1.00 92.38 126 ARG A N 1
ATOM 993 C CA . ARG A 1 126 ? 17.000 -5.380 5.611 1.00 92.38 126 ARG A CA 1
ATOM 994 C C . ARG A 1 126 ? 17.287 -3.914 5.294 1.00 92.38 126 ARG A C 1
ATOM 996 O O . ARG A 1 126 ? 18.221 -3.362 5.864 1.00 92.38 126 ARG A O 1
ATOM 1003 N N . ILE A 1 127 ? 16.455 -3.277 4.471 1.00 91.81 127 ILE A N 1
ATOM 1004 C CA . ILE A 1 127 ? 16.602 -1.862 4.088 1.00 91.81 127 ILE A CA 1
ATOM 1005 C C . ILE A 1 127 ? 16.544 -0.960 5.333 1.00 91.81 127 ILE A C 1
ATOM 1007 O O . ILE A 1 127 ? 17.447 -0.160 5.579 1.00 91.81 127 ILE A O 1
ATOM 1011 N N . GLY A 1 128 ? 15.533 -1.152 6.187 1.00 90.75 128 GLY A N 1
ATOM 1012 C CA . GLY A 1 128 ? 15.352 -0.351 7.398 1.00 90.75 128 GLY A CA 1
ATOM 1013 C C . GLY A 1 128 ? 16.505 -0.479 8.398 1.00 90.75 128 GLY A C 1
ATOM 1014 O O . GLY A 1 128 ? 16.895 0.509 9.020 1.00 90.75 128 GLY A O 1
ATOM 1015 N N . THR A 1 129 ? 17.084 -1.677 8.538 1.00 90.12 129 THR A N 1
ATOM 1016 C CA . THR A 1 129 ? 18.224 -1.929 9.442 1.00 90.12 129 THR A CA 1
ATOM 1017 C C . THR A 1 129 ? 19.578 -1.526 8.854 1.00 90.12 129 THR A C 1
ATOM 1019 O O . THR A 1 129 ? 20.494 -1.230 9.621 1.00 90.12 129 THR A O 1
ATOM 1022 N N . ALA A 1 130 ? 19.707 -1.453 7.525 1.00 88.44 130 ALA A N 1
ATOM 1023 C CA . ALA A 1 130 ? 20.917 -0.992 6.841 1.00 88.44 130 ALA A CA 1
ATOM 1024 C C . ALA A 1 130 ? 21.176 0.520 7.002 1.00 88.44 130 ALA A C 1
ATOM 1026 O O . ALA A 1 130 ? 22.289 0.981 6.750 1.00 88.44 130 ALA A O 1
ATOM 1027 N N . GLY A 1 131 ? 20.185 1.281 7.483 1.00 80.19 131 GLY A N 1
ATOM 1028 C CA . GLY A 1 131 ? 20.307 2.713 7.769 1.00 80.19 131 GLY A CA 1
ATOM 1029 C C . GLY A 1 131 ? 19.656 3.629 6.732 1.00 80.19 131 GLY A C 1
ATOM 1030 O O . GLY A 1 131 ? 19.656 4.842 6.935 1.00 80.19 131 GLY A O 1
ATOM 1031 N N . ASP A 1 132 ? 19.035 3.068 5.691 1.00 77.81 132 ASP A N 1
ATOM 1032 C CA . ASP A 1 132 ? 18.333 3.820 4.637 1.00 77.81 132 ASP A CA 1
ATOM 1033 C C . ASP A 1 132 ? 16.977 4.387 5.100 1.00 77.81 132 ASP A C 1
ATOM 1035 O O . ASP A 1 132 ? 16.313 5.141 4.390 1.00 77.81 132 ASP A O 1
ATOM 1039 N N . GLY A 1 133 ? 16.589 4.080 6.340 1.00 85.19 133 GLY A N 1
ATOM 1040 C CA . GLY A 1 133 ? 15.327 4.487 6.933 1.00 85.19 133 GLY A CA 1
ATOM 1041 C C . GLY A 1 133 ? 14.213 3.478 6.671 1.00 85.19 133 GLY A C 1
ATOM 1042 O O . GLY A 1 133 ? 14.284 2.621 5.797 1.00 85.19 133 GLY A O 1
ATOM 1043 N N . TRP A 1 134 ? 13.171 3.561 7.491 1.00 91.69 134 TRP A N 1
ATOM 1044 C CA . TRP A 1 134 ? 12.001 2.707 7.349 1.00 91.69 134 TRP A CA 1
ATOM 1045 C C . TRP A 1 134 ? 11.029 3.323 6.348 1.00 91.69 134 TRP A C 1
ATOM 1047 O O . TRP A 1 134 ? 10.580 4.456 6.539 1.00 91.69 134 TRP A O 1
ATOM 1057 N N . ASP A 1 135 ? 10.671 2.551 5.326 1.00 94.81 135 ASP A N 1
ATOM 1058 C CA . ASP A 1 135 ? 9.589 2.883 4.405 1.00 94.81 135 ASP A CA 1
ATOM 1059 C C . ASP A 1 135 ? 8.239 2.665 5.105 1.00 94.81 135 ASP A C 1
ATOM 1061 O O . ASP A 1 135 ? 7.648 1.586 5.074 1.00 94.81 135 ASP A O 1
ATOM 1065 N N . HIS A 1 136 ? 7.779 3.692 5.820 1.00 94.25 136 HIS A N 1
ATOM 1066 C CA . HIS A 1 136 ? 6.518 3.641 6.559 1.00 94.25 136 HIS A CA 1
ATOM 1067 C C . HIS A 1 136 ? 5.296 3.484 5.653 1.00 94.25 136 HIS A C 1
ATOM 1069 O O . HIS A 1 136 ? 4.261 3.007 6.111 1.00 94.25 136 HIS A O 1
ATOM 1075 N N . GLU A 1 137 ? 5.405 3.848 4.381 1.00 95.69 137 GLU A N 1
ATOM 1076 C CA . GLU A 1 137 ? 4.329 3.638 3.428 1.00 95.69 137 GLU A CA 1
ATOM 1077 C C . GLU A 1 137 ? 4.190 2.144 3.106 1.00 95.69 137 GLU A C 1
ATOM 1079 O O . GLU A 1 137 ? 3.115 1.564 3.294 1.00 95.69 137 GLU A O 1
ATOM 1084 N N . LEU A 1 138 ? 5.305 1.491 2.757 1.00 96.69 138 LEU A N 1
ATOM 1085 C CA . LEU A 1 138 ? 5.350 0.048 2.528 1.00 96.69 138 LEU A CA 1
ATOM 1086 C C . LEU A 1 138 ? 4.901 -0.726 3.773 1.00 96.69 138 LEU A C 1
ATOM 1088 O O . LEU A 1 138 ? 4.057 -1.617 3.682 1.00 96.69 138 LEU A O 1
ATOM 1092 N N . LEU A 1 139 ? 5.416 -0.374 4.956 1.00 96.81 139 LEU A N 1
ATOM 1093 C CA . LEU A 1 139 ? 5.042 -1.024 6.218 1.00 96.81 139 LEU A CA 1
ATOM 1094 C C . LEU A 1 139 ? 3.539 -0.920 6.504 1.00 96.81 139 LEU A C 1
ATOM 1096 O O . LEU A 1 139 ? 2.913 -1.916 6.884 1.00 96.81 139 LEU A O 1
ATOM 1100 N N . ALA A 1 140 ? 2.951 0.260 6.286 1.00 96.88 140 ALA A N 1
ATOM 1101 C CA . ALA A 1 140 ? 1.519 0.458 6.455 1.00 96.88 140 ALA A CA 1
ATOM 1102 C C . ALA A 1 140 ? 0.716 -0.444 5.510 1.00 96.88 140 ALA A C 1
ATOM 1104 O O . ALA A 1 140 ? -0.248 -1.083 5.939 1.00 96.88 140 ALA A O 1
ATOM 1105 N N . MET A 1 141 ? 1.145 -0.563 4.251 1.00 97.62 141 MET A N 1
ATOM 1106 C CA . MET A 1 141 ? 0.509 -1.443 3.273 1.00 97.62 141 MET A CA 1
ATOM 1107 C C . MET A 1 141 ? 0.629 -2.927 3.631 1.00 97.62 141 MET A C 1
ATOM 1109 O O . MET A 1 141 ? -0.377 -3.637 3.586 1.00 97.62 141 MET A O 1
ATOM 1113 N N . LEU A 1 142 ? 1.804 -3.395 4.062 1.00 97.94 142 LEU A N 1
ATOM 1114 C CA . LEU A 1 142 ? 1.994 -4.780 4.513 1.00 97.94 142 LEU A CA 1
ATOM 1115 C C . LEU A 1 142 ? 1.071 -5.121 5.686 1.00 97.94 142 LEU A C 1
ATOM 1117 O O . LEU A 1 142 ? 0.433 -6.176 5.705 1.00 97.94 142 LEU A O 1
ATOM 1121 N N . HIS A 1 143 ? 0.967 -4.217 6.661 1.00 97.75 143 HIS A N 1
ATOM 1122 C CA . HIS A 1 143 ? 0.066 -4.395 7.792 1.00 97.75 143 HIS A CA 1
ATOM 1123 C C . HIS A 1 143 ? -1.407 -4.322 7.387 1.00 97.75 143 HIS A C 1
ATOM 1125 O O . HIS A 1 143 ? -2.186 -5.129 7.887 1.00 97.75 143 HIS A O 1
ATOM 1131 N N . ARG A 1 144 ? -1.794 -3.447 6.452 1.00 97.50 144 ARG A N 1
ATOM 1132 C CA . ARG A 1 144 ? -3.169 -3.395 5.934 1.00 97.50 144 ARG A CA 1
ATOM 1133 C C . ARG A 1 144 ? -3.564 -4.711 5.266 1.00 97.50 144 ARG A C 1
ATOM 1135 O O . ARG A 1 144 ? -4.605 -5.259 5.604 1.00 97.50 144 ARG A O 1
ATOM 1142 N N . ILE A 1 145 ? -2.746 -5.225 4.349 1.00 98.06 145 ILE A N 1
ATOM 1143 C CA . ILE A 1 145 ? -3.020 -6.481 3.630 1.00 98.06 145 ILE A CA 1
ATOM 1144 C C . ILE A 1 145 ? -3.135 -7.635 4.632 1.00 98.06 145 ILE A C 1
ATOM 1146 O O . ILE A 1 145 ? -4.064 -8.435 4.559 1.00 98.06 145 ILE A O 1
ATOM 1150 N N . HIS A 1 146 ? -2.249 -7.690 5.630 1.00 97.56 146 HIS A N 1
ATOM 1151 C CA . HIS A 1 146 ? -2.357 -8.699 6.681 1.00 97.56 146 HIS A CA 1
ATOM 1152 C C . HIS A 1 146 ? -3.643 -8.543 7.511 1.00 97.56 146 HIS A C 1
ATOM 1154 O O . HIS A 1 146 ? -4.282 -9.537 7.845 1.00 97.56 146 HIS A O 1
ATOM 1160 N N . ALA A 1 147 ? -4.058 -7.310 7.811 1.00 97.69 147 ALA A N 1
ATOM 1161 C CA . ALA A 1 147 ? -5.313 -7.043 8.508 1.00 97.69 147 ALA A CA 1
ATOM 1162 C C . ALA A 1 147 ? -6.528 -7.514 7.700 1.00 97.69 147 ALA A C 1
ATOM 1164 O O . ALA A 1 147 ? -7.419 -8.159 8.247 1.00 97.69 147 ALA A O 1
ATOM 1165 N N . ASP A 1 148 ? -6.541 -7.223 6.396 1.00 97.94 148 ASP A N 1
ATOM 1166 C CA . ASP A 1 148 ? -7.585 -7.662 5.474 1.00 97.94 148 ASP A CA 1
ATOM 1167 C C . ASP A 1 148 ? -7.640 -9.201 5.409 1.00 97.94 148 ASP A C 1
ATOM 1169 O O . ASP A 1 148 ? -8.731 -9.768 5.449 1.00 97.94 148 ASP A O 1
ATOM 1173 N N . LEU A 1 149 ? -6.492 -9.891 5.384 1.00 97.44 149 LEU A N 1
ATOM 1174 C CA . LEU A 1 149 ? -6.430 -11.356 5.443 1.00 97.44 149 LEU A CA 1
ATOM 1175 C C . LEU A 1 149 ? -7.005 -11.909 6.755 1.00 97.44 149 LEU A C 1
ATOM 1177 O O . LEU A 1 149 ? -7.895 -12.760 6.716 1.00 97.44 149 LEU A O 1
ATOM 1181 N N . ALA A 1 150 ? -6.526 -11.413 7.900 1.00 96.50 150 ALA A N 1
ATOM 1182 C CA . ALA A 1 150 ? -6.982 -11.842 9.223 1.00 96.50 150 ALA A CA 1
ATOM 1183 C C . ALA A 1 150 ? -8.491 -11.611 9.394 1.00 96.50 150 ALA A C 1
ATOM 1185 O O . ALA A 1 150 ? -9.209 -12.470 9.907 1.00 96.50 150 ALA A O 1
ATOM 1186 N N . TRP A 1 151 ? -8.997 -10.493 8.865 1.00 96.62 151 TRP A N 1
ATOM 1187 C CA . TRP A 1 151 ? -10.425 -10.207 8.802 1.00 96.62 151 TRP A CA 1
ATOM 1188 C C . TRP A 1 151 ? -11.192 -11.267 8.003 1.00 96.62 151 TRP A C 1
ATOM 1190 O O . TRP A 1 151 ? -12.192 -11.788 8.492 1.00 96.62 151 TRP A O 1
ATOM 1200 N N . GLN A 1 152 ? -10.726 -11.633 6.799 1.00 96.44 152 GLN A N 1
ATOM 1201 C CA . GLN A 1 152 ? -11.364 -12.694 5.999 1.00 96.44 152 GLN A CA 1
ATOM 1202 C C . GLN A 1 152 ? -11.328 -14.064 6.694 1.00 96.44 152 GLN A C 1
ATOM 1204 O O . GLN A 1 152 ? -12.224 -14.881 6.491 1.00 96.44 152 GLN A O 1
ATOM 1209 N N . GLN A 1 153 ? -10.311 -14.317 7.519 1.00 95.00 153 GLN A N 1
ATOM 1210 C CA . GLN A 1 153 ? -10.172 -15.541 8.312 1.00 95.00 153 GLN A CA 1
ATOM 1211 C C . GLN A 1 153 ? -10.995 -15.520 9.615 1.00 95.00 153 GLN A C 1
ATOM 1213 O O . GLN A 1 153 ? -11.126 -16.557 10.266 1.00 95.00 153 GLN A O 1
ATOM 1218 N N . GLY A 1 154 ? -11.571 -14.373 9.990 1.00 94.94 154 GLY A N 1
ATOM 1219 C CA . GLY A 1 154 ? -12.342 -14.198 11.223 1.00 94.94 154 GLY A CA 1
ATOM 1220 C C . GLY A 1 154 ? -11.496 -13.983 12.483 1.00 94.94 154 GLY A C 1
ATOM 1221 O O . GLY A 1 154 ? -12.050 -13.974 13.582 1.00 94.94 154 GLY A O 1
ATOM 1222 N N . ASP A 1 155 ? -10.180 -13.786 12.358 1.00 95.25 155 ASP A N 1
ATOM 1223 C CA . ASP A 1 155 ? -9.320 -13.421 13.488 1.00 95.25 155 ASP A CA 1
ATOM 1224 C C . ASP A 1 155 ? -9.395 -11.908 13.735 1.00 95.25 155 ASP A C 1
ATOM 1226 O O . ASP A 1 155 ? -8.560 -11.118 13.291 1.00 95.25 155 ASP A O 1
ATOM 1230 N N . LEU A 1 156 ? -10.457 -11.487 14.424 1.00 94.50 156 LEU A N 1
ATOM 1231 C CA . LEU A 1 156 ? -10.744 -10.071 14.658 1.00 94.50 156 LEU A CA 1
ATOM 1232 C C . LEU A 1 156 ? -9.708 -9.386 15.555 1.00 94.50 156 LEU A C 1
ATOM 1234 O O . LEU A 1 156 ? -9.460 -8.192 15.389 1.00 94.50 156 LEU A O 1
ATOM 1238 N N . ALA A 1 157 ? -9.097 -10.122 16.487 1.00 93.00 157 ALA A N 1
ATOM 1239 C CA . ALA A 1 157 ? -8.067 -9.575 17.364 1.00 93.00 157 ALA A CA 1
ATOM 1240 C C . ALA A 1 157 ? -6.797 -9.250 16.566 1.00 93.00 157 ALA A C 1
ATOM 1242 O O . ALA A 1 157 ? -6.260 -8.142 16.679 1.00 93.00 157 ALA A O 1
ATOM 1243 N N . GLU A 1 158 ? -6.356 -10.183 15.719 1.00 94.88 158 GLU A N 1
ATOM 1244 C CA . GLU A 1 158 ? -5.219 -9.970 14.827 1.00 94.88 158 GLU A CA 1
ATOM 1245 C C . GLU A 1 158 ? -5.527 -8.893 13.780 1.00 94.88 158 GLU A C 1
ATOM 1247 O O . GLU A 1 158 ? -4.720 -7.981 13.584 1.00 94.88 158 GLU A O 1
ATOM 1252 N N . ALA A 1 159 ? -6.719 -8.916 13.174 1.00 96.56 159 ALA A N 1
ATOM 1253 C CA . ALA A 1 159 ? -7.149 -7.885 12.232 1.00 96.56 159 ALA A CA 1
ATOM 1254 C C . ALA A 1 159 ? -7.070 -6.485 12.859 1.00 96.56 159 ALA A C 1
ATOM 1256 O O . ALA A 1 159 ? -6.463 -5.580 12.283 1.00 96.56 159 ALA A O 1
ATOM 1257 N N . GLY A 1 160 ? -7.607 -6.315 14.072 1.00 94.75 160 GLY A N 1
ATOM 1258 C CA . GLY A 1 160 ? -7.537 -5.059 14.817 1.00 94.75 160 GLY A CA 1
ATOM 1259 C C . GLY A 1 160 ? -6.099 -4.602 15.062 1.00 94.75 160 GLY A C 1
ATOM 1260 O O . GLY A 1 160 ? -5.744 -3.462 14.750 1.00 94.75 160 GLY A O 1
ATOM 1261 N N . ALA A 1 161 ? -5.234 -5.500 15.545 1.00 94.31 161 ALA A N 1
ATOM 1262 C CA . ALA A 1 161 ? -3.822 -5.197 15.776 1.00 94.31 161 ALA A CA 1
ATOM 1263 C C . ALA A 1 161 ? -3.096 -4.754 14.497 1.00 94.31 161 ALA A C 1
ATOM 1265 O O . ALA A 1 161 ? -2.296 -3.812 14.524 1.00 94.31 161 ALA A O 1
ATOM 1266 N N . ARG A 1 162 ? -3.390 -5.395 13.363 1.00 96.62 162 ARG A N 1
ATOM 1267 C CA . ARG A 1 162 ? -2.772 -5.084 12.070 1.00 96.62 162 ARG A CA 1
ATOM 1268 C C . ARG A 1 162 ? -3.286 -3.789 11.461 1.00 96.62 162 ARG A C 1
ATOM 1270 O O . ARG A 1 162 ? -2.458 -2.985 11.034 1.00 96.62 162 ARG A O 1
ATOM 1277 N N . TYR A 1 163 ? -4.587 -3.511 11.516 1.00 96.38 163 TYR A N 1
ATOM 1278 C CA . TYR A 1 163 ? -5.105 -2.195 11.127 1.00 96.38 163 TYR A CA 1
ATOM 1279 C C . TYR A 1 163 ? -4.499 -1.081 11.986 1.00 96.38 163 TYR A C 1
ATOM 1281 O O . TYR A 1 163 ? -4.089 -0.049 11.457 1.00 96.38 163 TYR A O 1
ATOM 1289 N N . GLY A 1 164 ? -4.338 -1.303 13.294 1.00 93.81 164 GLY A N 1
ATOM 1290 C CA . GLY A 1 164 ? -3.679 -0.335 14.172 1.00 93.81 164 GLY A CA 1
ATOM 1291 C C . GLY A 1 164 ? -2.229 -0.063 13.793 1.00 93.81 164 GLY A C 1
ATOM 1292 O O . GLY A 1 164 ? -1.792 1.086 13.840 1.00 93.81 164 GLY A O 1
ATOM 1293 N N . ARG A 1 165 ? -1.485 -1.086 13.356 1.00 94.81 165 ARG A N 1
ATOM 1294 C CA . ARG A 1 165 ? -0.133 -0.889 12.814 1.00 94.81 165 ARG A CA 1
ATOM 1295 C C . ARG A 1 165 ? -0.147 -0.152 11.480 1.00 94.81 165 ARG A C 1
ATOM 1297 O O . ARG A 1 165 ? 0.624 0.788 11.336 1.00 94.81 165 ARG A O 1
ATOM 1304 N N . ALA A 1 166 ? -1.062 -0.490 10.573 1.00 96.50 166 ALA A N 1
ATOM 1305 C CA . ALA A 1 166 ? -1.210 0.217 9.303 1.00 96.50 166 ALA A CA 1
ATOM 1306 C C . ALA A 1 166 ? -1.470 1.721 9.509 1.00 96.50 166 ALA A C 1
ATOM 1308 O O . ALA A 1 166 ? -0.787 2.564 8.930 1.00 96.50 166 ALA A O 1
ATOM 1309 N N . VAL A 1 167 ? -2.395 2.067 10.411 1.00 95.00 167 VAL A N 1
ATOM 1310 C CA . VAL A 1 167 ? -2.687 3.461 10.782 1.00 95.00 167 VAL A CA 1
ATOM 1311 C C . VAL A 1 167 ? -1.487 4.126 11.461 1.00 95.00 167 VAL A C 1
ATOM 1313 O O . VAL A 1 167 ? -1.203 5.294 11.194 1.00 95.00 167 VAL A O 1
ATOM 1316 N N . ALA A 1 168 ? -0.769 3.413 12.333 1.00 92.88 168 ALA A N 1
ATOM 1317 C CA . ALA A 1 168 ? 0.415 3.949 12.998 1.00 92.88 168 ALA A CA 1
ATOM 1318 C C . ALA A 1 168 ? 1.525 4.296 11.995 1.00 92.88 168 ALA A C 1
ATOM 1320 O O . ALA A 1 168 ? 2.078 5.392 12.061 1.00 92.88 168 ALA A O 1
ATOM 1321 N N . ASP A 1 169 ? 1.834 3.401 11.058 1.00 94.88 169 ASP A N 1
ATOM 1322 C CA . ASP A 1 169 ? 2.853 3.637 10.034 1.00 94.88 169 ASP A CA 1
ATOM 1323 C C . ASP A 1 169 ? 2.442 4.758 9.068 1.00 94.88 169 ASP A C 1
ATOM 1325 O O . ASP A 1 169 ? 3.230 5.676 8.838 1.00 94.88 169 ASP A O 1
ATOM 1329 N N . ALA A 1 170 ? 1.177 4.814 8.642 1.00 94.94 170 ALA A N 1
ATOM 1330 C CA . ALA A 1 170 ? 0.662 5.938 7.856 1.00 94.94 170 ALA A CA 1
ATOM 1331 C C . ALA A 1 170 ? 0.718 7.284 8.610 1.00 94.94 170 ALA A C 1
ATOM 1333 O O . ALA A 1 170 ? 0.920 8.343 8.009 1.00 94.94 170 ALA A O 1
ATOM 1334 N N . TYR A 1 171 ? 0.560 7.265 9.938 1.00 93.75 171 TYR A N 1
ATOM 1335 C CA . TYR A 1 171 ? 0.749 8.447 10.781 1.00 93.75 171 TYR A CA 1
ATOM 1336 C C . TYR A 1 171 ? 2.226 8.863 10.839 1.00 93.75 171 TYR A C 1
ATOM 1338 O O . TYR A 1 171 ? 2.546 10.052 10.793 1.00 93.75 171 TYR A O 1
ATOM 1346 N N . TRP A 1 172 ? 3.160 7.911 10.909 1.00 93.06 172 TRP A N 1
ATOM 1347 C CA . TRP A 1 172 ? 4.595 8.214 10.873 1.00 93.06 172 TRP A CA 1
ATOM 1348 C C . TRP A 1 172 ? 5.059 8.739 9.520 1.00 93.06 172 TRP A C 1
ATOM 1350 O O . TRP A 1 172 ? 5.920 9.618 9.479 1.00 93.06 172 TRP A O 1
ATOM 1360 N N . PHE A 1 173 ? 4.435 8.284 8.440 1.00 94.31 173 PHE A N 1
ATOM 1361 C CA . PHE A 1 173 ? 4.715 8.761 7.093 1.00 94.31 173 PHE A CA 1
ATOM 1362 C C . PHE A 1 173 ? 4.428 10.265 6.901 1.00 94.31 173 PHE A C 1
ATOM 1364 O O . PHE A 1 173 ? 4.980 10.894 6.009 1.00 94.31 173 PHE A O 1
ATOM 1371 N N . GLN A 1 174 ? 3.670 10.901 7.807 1.00 93.38 174 GLN A N 1
ATOM 1372 C CA . GLN A 1 174 ? 3.451 12.358 7.798 1.00 93.38 174 GLN A CA 1
ATOM 1373 C C . GLN A 1 174 ? 4.691 13.200 8.130 1.00 93.38 174 GLN A C 1
ATOM 1375 O O . GLN A 1 174 ? 4.650 14.424 8.016 1.00 93.38 174 GLN A O 1
ATOM 1380 N N . GLY A 1 175 ? 5.767 12.595 8.630 1.00 91.69 175 GLY A N 1
ATOM 1381 C CA . GLY A 1 175 ? 6.985 13.326 8.985 1.00 91.69 175 GLY A CA 1
ATOM 1382 C C . GLY A 1 175 ? 8.278 12.605 8.632 1.00 91.69 175 GLY A C 1
ATOM 1383 O O . GLY A 1 175 ? 9.352 13.104 8.967 1.00 91.69 175 GLY A O 1
ATOM 1384 N N . ILE A 1 176 ? 8.190 11.428 8.008 1.00 90.31 176 ILE A N 1
ATOM 1385 C CA . ILE A 1 176 ? 9.336 10.616 7.594 1.00 90.31 176 ILE A CA 1
ATOM 1386 C C . ILE A 1 176 ? 9.066 10.114 6.178 1.00 90.31 176 ILE A C 1
ATOM 1388 O O . ILE A 1 176 ? 8.077 9.412 6.004 1.00 90.31 176 ILE A O 1
ATOM 1392 N N . PRO A 1 177 ? 9.934 10.408 5.195 1.00 88.94 177 PRO A N 1
ATOM 1393 C CA . PRO A 1 177 ? 11.152 11.226 5.299 1.00 88.94 177 PRO A CA 1
ATOM 1394 C C . PRO A 1 177 ? 10.886 12.738 5.239 1.00 88.94 177 PRO A C 1
ATOM 1396 O O . PRO A 1 177 ? 11.770 13.544 5.541 1.00 88.94 177 PRO A O 1
ATOM 1399 N N . HIS A 1 178 ? 9.687 13.141 4.826 1.00 88.88 178 HIS A N 1
ATOM 1400 C CA . HIS A 1 178 ? 9.337 14.533 4.581 1.00 88.88 178 HIS A CA 1
ATOM 1401 C C . HIS A 1 178 ? 8.123 14.944 5.406 1.00 88.88 178 HIS A C 1
ATOM 1403 O O . HIS A 1 178 ? 7.387 14.114 5.932 1.00 88.88 178 HIS A O 1
ATOM 1409 N N . ARG A 1 179 ? 7.955 16.256 5.558 1.00 92.06 179 ARG A N 1
ATOM 1410 C CA . ARG A 1 179 ? 6.787 16.836 6.222 1.00 92.06 179 ARG A CA 1
ATOM 1411 C C . ARG A 1 179 ? 5.506 16.507 5.464 1.00 92.06 179 ARG A C 1
ATOM 1413 O O . ARG A 1 179 ? 5.539 16.372 4.245 1.00 92.06 179 ARG A O 1
ATOM 1420 N N . ALA A 1 180 ? 4.400 16.512 6.197 1.00 93.94 180 ALA A N 1
ATOM 1421 C CA . ALA A 1 180 ? 3.085 16.210 5.666 1.00 93.94 180 ALA A CA 1
ATOM 1422 C C . ALA A 1 180 ? 2.753 17.056 4.433 1.00 93.94 180 ALA A C 1
ATOM 1424 O O . ALA A 1 180 ? 2.918 18.284 4.427 1.00 93.94 180 ALA A O 1
ATOM 1425 N N . ASP A 1 181 ? 2.230 16.393 3.414 1.00 94.06 181 ASP A N 1
ATOM 1426 C CA . ASP A 1 181 ? 1.721 16.998 2.196 1.00 94.06 181 ASP A CA 1
ATOM 1427 C C . ASP A 1 181 ? 0.374 16.365 1.809 1.00 94.06 181 ASP A C 1
ATOM 1429 O O . ASP A 1 181 ? -0.235 15.613 2.575 1.00 94.06 181 ASP A O 1
ATOM 1433 N N . LEU A 1 182 ? -0.140 16.718 0.629 1.00 92.62 182 LEU A N 1
ATOM 1434 C CA . LEU A 1 182 ? -1.416 16.181 0.151 1.00 92.62 182 LEU A CA 1
ATOM 1435 C C . LEU A 1 182 ? -1.358 14.667 -0.086 1.00 92.62 182 LEU A C 1
ATOM 1437 O O . LEU A 1 182 ? -2.376 13.993 0.080 1.00 92.62 182 LEU A O 1
ATOM 1441 N N . TYR A 1 183 ? -0.194 14.139 -0.468 1.00 91.19 183 TYR A N 1
ATOM 1442 C CA . TYR A 1 183 ? -0.010 12.718 -0.717 1.00 91.19 183 TYR A CA 1
ATOM 1443 C C . TYR A 1 183 ? -0.089 11.940 0.592 1.00 91.19 183 TYR A C 1
ATOM 1445 O O . TYR A 1 183 ? -0.960 11.081 0.748 1.00 91.19 183 TYR A O 1
ATOM 1453 N N . THR A 1 184 ? 0.743 12.307 1.569 1.00 93.88 184 THR A N 1
ATOM 1454 C CA . THR A 1 184 ? 0.777 11.623 2.863 1.00 93.88 184 THR A CA 1
ATOM 1455 C C . THR A 1 184 ? -0.561 11.767 3.585 1.00 93.88 184 THR A C 1
ATOM 1457 O O . THR A 1 184 ? -1.053 10.792 4.155 1.00 93.88 184 THR A O 1
ATOM 1460 N N . GLN A 1 185 ? -1.209 12.939 3.537 1.00 93.44 185 GLN A N 1
ATOM 1461 C CA . GLN A 1 185 ? -2.537 13.137 4.130 1.00 93.44 185 GLN A CA 1
ATOM 1462 C C . GLN A 1 185 ? -3.583 12.196 3.515 1.00 93.44 185 GLN A C 1
ATOM 1464 O O . GLN A 1 185 ? -4.353 11.577 4.251 1.00 93.44 185 GLN A O 1
ATOM 1469 N N . SER A 1 186 ? -3.602 12.071 2.185 1.00 91.88 186 SER A N 1
ATOM 1470 C CA . SER A 1 186 ? -4.558 11.206 1.481 1.00 91.88 186 SER A CA 1
ATOM 1471 C C . SER A 1 186 ? -4.332 9.730 1.811 1.00 91.88 186 SER A C 1
ATOM 1473 O O . SER A 1 186 ? -5.292 9.005 2.066 1.00 91.88 186 SER A O 1
ATOM 1475 N N . PHE A 1 187 ? -3.069 9.301 1.882 1.00 93.62 187 PHE A N 1
ATOM 1476 C CA . PHE A 1 187 ? -2.697 7.949 2.304 1.00 93.62 187 PHE A CA 1
ATOM 1477 C C . PHE A 1 187 ? -3.142 7.646 3.745 1.00 93.62 187 PHE A C 1
ATOM 1479 O O . PHE A 1 187 ? -3.689 6.584 4.035 1.00 93.62 187 PHE A O 1
ATOM 1486 N N . TYR A 1 188 ? -2.979 8.601 4.664 1.00 93.88 188 TYR A N 1
ATOM 1487 C CA . TYR A 1 188 ? -3.452 8.438 6.040 1.00 93.88 188 TYR A CA 1
ATOM 1488 C C . TYR A 1 188 ? -4.974 8.313 6.129 1.00 93.88 188 TYR A C 1
ATOM 1490 O O . TYR A 1 188 ? -5.481 7.422 6.815 1.00 93.88 188 TYR A O 1
ATOM 1498 N N . ALA A 1 189 ? -5.697 9.179 5.415 1.00 91.31 189 ALA A N 1
ATOM 1499 C CA . ALA A 1 189 ? -7.152 9.135 5.357 1.00 91.31 189 ALA A CA 1
ATOM 1500 C C . ALA A 1 189 ? -7.663 7.785 4.828 1.00 91.31 189 ALA A C 1
ATOM 1502 O O . ALA A 1 189 ? -8.669 7.283 5.323 1.00 91.31 189 ALA A O 1
ATOM 1503 N N . GLU A 1 190 ? -6.954 7.151 3.888 1.00 90.88 190 GLU A N 1
ATOM 1504 C CA . GLU A 1 190 ? -7.273 5.791 3.448 1.00 90.88 190 GLU A CA 1
ATOM 1505 C C . GLU A 1 190 ? -7.208 4.785 4.598 1.00 90.88 190 GLU A C 1
ATOM 1507 O O . GLU A 1 190 ? -8.188 4.080 4.857 1.00 90.88 190 GLU A O 1
ATOM 1512 N N . MET A 1 191 ? -6.051 4.687 5.263 1.00 94.50 191 MET A N 1
ATOM 1513 C CA . MET A 1 191 ? -5.838 3.691 6.316 1.00 94.50 191 MET A CA 1
ATOM 1514 C C . MET A 1 191 ? -6.842 3.886 7.452 1.00 94.50 191 MET A C 1
ATOM 1516 O O . MET A 1 191 ? -7.406 2.912 7.964 1.00 94.50 191 MET A O 1
ATOM 1520 N N . ALA A 1 192 ? -7.119 5.146 7.796 1.00 92.50 192 ALA A N 1
ATOM 1521 C CA . ALA A 1 192 ? -8.123 5.503 8.783 1.00 92.50 192 ALA A CA 1
ATOM 1522 C C . ALA A 1 192 ? -9.534 5.080 8.346 1.00 92.50 192 ALA A C 1
ATOM 1524 O O . ALA A 1 192 ? -10.197 4.350 9.079 1.00 92.50 192 ALA A O 1
ATOM 1525 N N . ARG A 1 193 ? -9.965 5.433 7.128 1.00 90.00 193 ARG A N 1
ATOM 1526 C CA . ARG A 1 193 ? -11.301 5.105 6.603 1.00 90.00 193 ARG A CA 1
ATOM 1527 C C . ARG A 1 193 ? -11.530 3.599 6.473 1.00 90.00 193 ARG A C 1
ATOM 1529 O O . ARG A 1 193 ? -12.612 3.110 6.801 1.00 90.00 193 ARG A O 1
ATOM 1536 N N . ARG A 1 194 ? -10.533 2.841 5.999 1.00 91.81 194 ARG A N 1
ATOM 1537 C CA . ARG A 1 194 ? -10.614 1.369 5.924 1.00 91.81 194 ARG A CA 1
ATOM 1538 C C . ARG A 1 194 ? -10.807 0.764 7.314 1.00 91.81 194 ARG A C 1
ATOM 1540 O O . ARG A 1 194 ? -11.705 -0.052 7.502 1.00 91.81 194 ARG A O 1
ATOM 1547 N N . THR A 1 195 ? -10.033 1.228 8.294 1.00 93.19 195 THR A N 1
ATOM 1548 C CA . THR A 1 195 ? -10.162 0.797 9.695 1.00 93.19 195 THR A CA 1
ATOM 1549 C C . THR A 1 195 ? -11.521 1.195 10.285 1.00 93.19 195 THR A C 1
ATOM 1551 O O . THR A 1 195 ? -12.196 0.370 10.896 1.00 93.19 195 THR A O 1
ATOM 1554 N N . GLY A 1 196 ? -11.969 2.431 10.045 1.00 90.56 196 GLY A N 1
ATOM 1555 C CA . GLY A 1 196 ? -13.275 2.944 10.467 1.00 90.56 196 GLY A CA 1
ATOM 1556 C C . GLY A 1 196 ? -14.447 2.157 9.878 1.00 90.56 196 GLY A C 1
ATOM 1557 O O . GLY A 1 196 ? -15.416 1.883 10.580 1.00 90.56 196 GLY A O 1
ATOM 1558 N N . THR A 1 197 ? -14.329 1.703 8.626 1.00 90.50 197 THR A N 1
ATOM 1559 C CA . THR A 1 197 ? -15.327 0.830 7.983 1.00 90.50 197 THR A CA 1
ATOM 1560 C C . THR A 1 197 ? -15.471 -0.488 8.744 1.00 90.50 197 THR A C 1
ATOM 1562 O O . THR A 1 197 ? -16.590 -0.895 9.042 1.00 90.50 197 THR A O 1
ATOM 1565 N N . ARG A 1 198 ? -14.358 -1.123 9.141 1.00 92.56 198 ARG A N 1
ATOM 1566 C CA . ARG A 1 198 ? -14.390 -2.356 9.949 1.00 92.56 198 ARG A CA 1
ATOM 1567 C C . ARG A 1 198 ? -14.977 -2.137 11.336 1.00 92.56 198 ARG A C 1
ATOM 1569 O O . ARG A 1 198 ? -15.790 -2.936 11.788 1.00 92.56 198 ARG A O 1
ATOM 1576 N N . LEU A 1 199 ? -14.624 -1.032 11.989 1.00 89.25 199 LEU A N 1
ATOM 1577 C CA . LEU A 1 199 ? -15.223 -0.648 13.269 1.00 89.25 199 LEU A CA 1
ATOM 1578 C C . LEU A 1 199 ? -16.745 -0.468 13.155 1.00 89.25 199 LEU A C 1
ATOM 1580 O O . LEU A 1 199 ? -17.477 -0.917 14.033 1.00 89.25 199 LEU A O 1
ATOM 1584 N N . ALA A 1 200 ? -17.224 0.143 12.068 1.00 86.06 200 ALA A N 1
ATOM 1585 C CA . ALA A 1 200 ? -18.650 0.309 11.807 1.00 86.06 200 ALA A CA 1
ATOM 1586 C C . ALA A 1 200 ? -19.358 -1.024 11.500 1.00 86.06 200 ALA A C 1
ATOM 1588 O O . ALA A 1 200 ? -20.477 -1.233 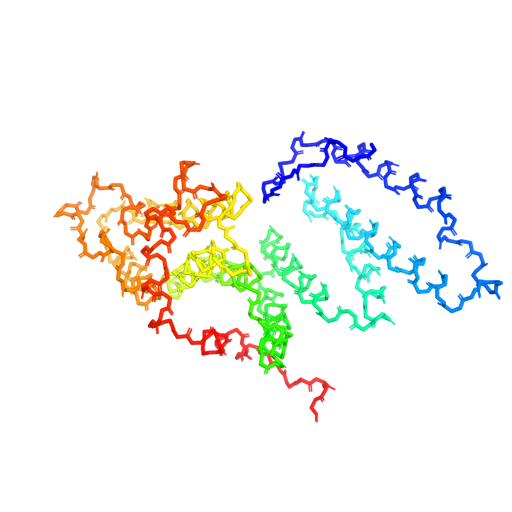11.960 1.00 86.06 200 ALA A O 1
ATOM 1589 N N . GLU A 1 201 ? -18.715 -1.941 10.769 1.00 89.00 201 GLU A N 1
ATOM 1590 C CA . GLU A 1 201 ? -19.243 -3.290 10.502 1.00 89.00 201 GLU A CA 1
ATOM 1591 C C . GLU A 1 201 ? -19.404 -4.126 11.784 1.00 89.00 201 GLU A C 1
ATOM 1593 O O . GLU A 1 201 ? -20.317 -4.947 11.868 1.00 89.00 201 GLU A O 1
ATOM 1598 N N . LEU A 1 202 ? -18.559 -3.893 12.795 1.00 89.25 202 LEU A N 1
ATOM 1599 C CA . LEU A 1 202 ? -18.647 -4.533 14.114 1.00 89.25 202 LEU A CA 1
ATOM 1600 C C . LEU A 1 202 ? -19.529 -3.767 15.114 1.00 89.25 202 LEU A C 1
ATOM 1602 O O . LEU A 1 202 ? -19.646 -4.188 16.268 1.00 89.25 202 LEU A O 1
ATOM 1606 N N . ALA A 1 203 ? -20.142 -2.647 14.716 1.00 80.62 203 ALA A N 1
ATOM 1607 C CA . ALA A 1 203 ? -20.976 -1.852 15.609 1.00 80.62 203 ALA A CA 1
ATOM 1608 C C . ALA A 1 203 ? -22.290 -2.589 15.918 1.00 80.62 203 ALA A C 1
ATOM 1610 O O . ALA A 1 203 ? -23.170 -2.733 15.070 1.00 80.62 203 ALA A O 1
ATOM 1611 N N . GLY A 1 204 ? -22.443 -3.057 17.156 1.00 70.06 204 GLY A N 1
ATOM 1612 C CA . GLY A 1 204 ? -23.636 -3.773 17.592 1.00 70.06 204 GLY A CA 1
ATOM 1613 C C . GLY A 1 204 ? -23.428 -4.555 18.890 1.00 70.06 204 GLY A C 1
ATOM 1614 O O . GLY A 1 204 ? -22.342 -4.536 19.468 1.00 70.06 204 GLY A O 1
ATOM 1615 N N . PRO A 1 205 ? -24.472 -5.238 19.387 1.00 59.34 205 PRO A N 1
ATOM 1616 C CA . PRO A 1 205 ? -24.364 -6.066 20.581 1.00 59.34 205 PRO A CA 1
ATOM 1617 C C . PRO A 1 205 ? -23.529 -7.325 20.293 1.00 59.34 205 PRO A C 1
ATOM 1619 O O . PRO A 1 205 ? -23.954 -8.195 19.537 1.00 59.34 205 PRO A O 1
ATOM 1622 N N . GLY A 1 206 ? -22.358 -7.439 20.920 1.00 73.44 206 GLY A N 1
ATOM 1623 C CA . GLY A 1 206 ? -21.461 -8.591 20.799 1.00 73.44 206 GLY A CA 1
ATOM 1624 C C . GLY A 1 206 ? -20.060 -8.291 21.338 1.00 73.44 206 GLY A C 1
ATOM 1625 O O . GLY A 1 206 ? -19.736 -7.139 21.608 1.00 73.44 206 GLY A O 1
ATOM 1626 N N . ASN A 1 207 ? -19.230 -9.328 21.488 1.00 76.62 207 ASN A N 1
ATOM 1627 C CA . ASN A 1 207 ? -17.839 -9.185 21.949 1.00 76.62 207 ASN A CA 1
ATOM 1628 C C . ASN A 1 207 ? -16.837 -8.988 20.794 1.00 76.62 207 ASN A C 1
ATOM 1630 O O . ASN A 1 207 ? -15.673 -8.680 21.033 1.00 76.62 207 ASN A O 1
ATOM 1634 N N . ASP A 1 208 ? -17.273 -9.165 19.548 1.00 83.94 208 ASP A N 1
ATOM 1635 C CA . ASP A 1 208 ? -16.420 -9.135 18.355 1.00 83.94 208 ASP A CA 1
ATOM 1636 C C . ASP A 1 208 ? -15.765 -7.760 18.146 1.00 83.94 208 ASP A C 1
ATOM 1638 O O . ASP A 1 208 ? -14.560 -7.663 17.907 1.00 83.94 208 ASP A O 1
ATOM 1642 N N . GLY A 1 209 ? -16.538 -6.686 18.344 1.00 85.12 209 GLY A N 1
ATOM 1643 C CA . GLY A 1 209 ? -16.025 -5.315 18.335 1.00 85.12 209 GLY A CA 1
ATOM 1644 C C . GLY A 1 209 ? -14.989 -5.059 19.432 1.00 85.12 209 GLY A C 1
ATOM 1645 O O . GLY A 1 209 ? -13.984 -4.399 19.180 1.00 85.12 209 GLY A O 1
ATOM 1646 N N . ASP A 1 210 ? -15.179 -5.626 20.628 1.00 86.69 210 ASP A N 1
ATOM 1647 C CA . ASP A 1 210 ? -14.237 -5.462 21.741 1.00 86.69 210 ASP A CA 1
ATOM 1648 C C . ASP A 1 210 ? -12.883 -6.130 21.448 1.00 86.69 210 ASP A C 1
ATOM 1650 O O . ASP A 1 210 ? -11.839 -5.554 21.759 1.00 86.69 210 ASP A O 1
ATOM 1654 N N . LEU A 1 211 ? -12.878 -7.315 20.820 1.00 89.94 211 LEU A N 1
ATOM 1655 C CA . LEU A 1 211 ? -11.645 -8.007 20.419 1.00 89.94 211 LEU A CA 1
ATOM 1656 C C . LEU A 1 211 ? -10.853 -7.198 19.387 1.00 89.94 211 LEU A C 1
ATOM 1658 O O . LEU A 1 211 ? -9.646 -7.003 19.547 1.00 89.94 211 LEU A O 1
ATOM 1662 N N . PHE A 1 212 ? -11.541 -6.692 18.363 1.00 92.00 212 PHE A N 1
ATOM 1663 C CA . PHE A 1 212 ? -10.930 -5.859 17.332 1.00 92.00 212 PHE A CA 1
ATOM 1664 C C . PHE A 1 212 ? -10.355 -4.563 17.916 1.00 92.00 212 PHE A C 1
ATOM 1666 O O . PHE A 1 212 ? -9.195 -4.226 17.673 1.00 92.00 212 PHE A O 1
ATOM 1673 N N . VAL A 1 213 ? -11.139 -3.850 18.732 1.00 89.56 213 VAL A N 1
ATOM 1674 C CA . VAL A 1 213 ? -10.715 -2.590 19.361 1.00 89.56 213 VAL A CA 1
ATOM 1675 C C . VAL A 1 213 ? -9.520 -2.807 20.291 1.00 89.56 213 VAL A C 1
ATOM 1677 O O . VAL A 1 213 ? -8.574 -2.022 20.253 1.00 89.56 213 VAL A O 1
ATOM 1680 N N . ALA A 1 214 ? -9.501 -3.890 21.074 1.00 88.69 214 ALA A N 1
ATOM 1681 C CA . ALA A 1 214 ? -8.374 -4.191 21.956 1.00 88.69 214 ALA A CA 1
ATOM 1682 C C . ALA A 1 214 ? -7.060 -4.398 21.177 1.00 88.69 214 ALA A C 1
ATOM 1684 O O . ALA A 1 214 ? -6.014 -3.882 21.583 1.00 88.69 214 ALA A O 1
ATOM 1685 N N . GLY A 1 215 ? -7.110 -5.114 20.047 1.00 89.00 215 GLY A N 1
ATOM 1686 C CA . GLY A 1 215 ? -5.965 -5.260 19.145 1.00 89.00 215 GLY A CA 1
ATOM 1687 C C . GLY A 1 215 ? -5.524 -3.915 18.561 1.00 89.00 215 GLY A C 1
ATOM 1688 O O . GLY A 1 215 ? -4.343 -3.561 18.629 1.00 89.00 215 GLY A O 1
ATOM 1689 N N . LEU A 1 216 ? -6.483 -3.133 18.055 1.00 91.19 216 LEU A N 1
ATOM 1690 C CA . LEU A 1 216 ? -6.269 -1.809 17.466 1.00 91.19 216 LEU A CA 1
ATOM 1691 C C . LEU A 1 216 ? -5.537 -0.861 18.431 1.00 91.19 216 LEU A C 1
ATOM 1693 O O . LEU A 1 216 ? -4.466 -0.339 18.112 1.00 91.19 216 LEU A O 1
ATOM 1697 N N . GLU A 1 217 ? -6.061 -0.681 19.643 1.00 87.62 217 GLU A N 1
ATOM 1698 C CA . GLU A 1 217 ? -5.500 0.222 20.657 1.00 87.62 217 GLU A CA 1
ATOM 1699 C C . GLU A 1 217 ? -4.110 -0.203 21.158 1.00 87.62 217 GLU A C 1
ATOM 1701 O O . GLU A 1 217 ? -3.305 0.632 21.587 1.00 87.62 217 GLU A O 1
ATOM 1706 N N . ALA A 1 218 ? -3.797 -1.501 21.119 1.00 85.88 218 ALA A N 1
ATOM 1707 C CA . ALA A 1 218 ? -2.476 -2.002 21.484 1.00 85.88 218 ALA A CA 1
ATOM 1708 C C . ALA A 1 218 ? -1.390 -1.590 20.473 1.00 85.88 218 ALA A C 1
ATOM 1710 O O . ALA A 1 218 ? -0.218 -1.469 20.844 1.00 85.88 218 ALA A O 1
ATOM 1711 N N . ALA A 1 219 ? -1.767 -1.362 19.213 1.00 86.81 219 ALA A N 1
ATOM 1712 C CA . ALA A 1 219 ? -0.847 -1.025 18.134 1.00 86.81 219 ALA A CA 1
ATOM 1713 C C . ALA A 1 219 ? -0.706 0.485 17.872 1.00 86.81 219 ALA A C 1
ATOM 1715 O O . ALA A 1 219 ? 0.344 0.916 17.383 1.00 86.81 219 ALA A O 1
ATOM 1716 N N . LEU A 1 2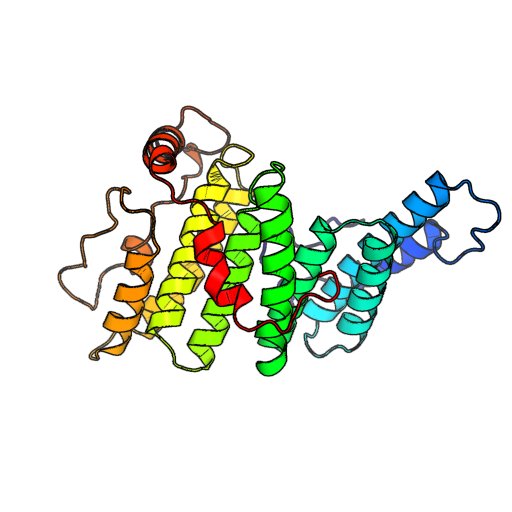20 ? -1.723 1.285 18.201 1.00 85.94 220 LEU A N 1
ATOM 1717 C CA . LEU A 1 220 ? -1.734 2.721 17.918 1.00 85.94 220 LEU A CA 1
ATOM 1718 C C . LEU A 1 220 ? -0.711 3.520 18.759 1.00 85.94 220 LEU A C 1
ATOM 1720 O O . LEU A 1 220 ? -0.414 3.162 19.905 1.00 85.94 220 LEU A O 1
ATOM 1724 N N . PRO A 1 221 ? -0.185 4.649 18.239 1.00 72.62 221 PRO A N 1
ATOM 1725 C CA . PRO A 1 221 ? 0.671 5.548 19.005 1.00 72.62 221 PRO A CA 1
ATOM 1726 C C . PRO A 1 221 ? -0.081 6.137 20.210 1.00 72.62 221 PRO A C 1
ATOM 1728 O O . PRO A 1 221 ? -0.922 7.028 20.081 1.00 72.62 221 PRO A O 1
ATOM 1731 N N . ARG A 1 222 ? 0.239 5.666 21.419 1.00 64.25 222 ARG A N 1
ATOM 1732 C CA . ARG A 1 222 ? -0.323 6.199 22.669 1.00 64.25 222 ARG A CA 1
ATOM 1733 C C . ARG A 1 222 ? 0.301 7.556 22.973 1.00 64.25 222 ARG A C 1
ATOM 1735 O O . ARG A 1 222 ? 1.382 7.598 23.548 1.00 64.25 222 ARG A O 1
ATOM 1742 N N . THR A 1 223 ? -0.326 8.646 22.534 1.00 54.03 223 THR A N 1
ATOM 1743 C CA . THR A 1 223 ? -0.134 10.039 23.030 1.00 54.03 223 THR A CA 1
ATOM 1744 C C . THR A 1 223 ? -0.918 11.090 22.230 1.00 54.03 223 THR A C 1
ATOM 1746 O O . THR A 1 223 ? -0.761 12.288 22.477 1.00 54.03 223 THR A O 1
ATOM 1749 N N . VAL A 1 224 ? -1.784 10.695 21.293 1.00 47.44 224 VAL A N 1
ATOM 1750 C CA . VAL A 1 224 ? -2.668 11.650 20.613 1.00 47.44 224 VAL A CA 1
ATOM 1751 C C . VAL A 1 224 ? -3.846 11.994 21.535 1.00 47.44 224 VAL A C 1
ATOM 1753 O O . VAL A 1 224 ? -4.542 11.076 21.970 1.00 47.44 224 VAL A O 1
ATOM 1756 N N . PRO A 1 225 ? -4.085 13.276 21.876 1.00 40.12 225 PRO A N 1
ATOM 1757 C CA . PRO A 1 225 ? -5.288 13.671 22.605 1.00 40.12 225 PRO A CA 1
ATOM 1758 C C . PRO A 1 225 ? -6.525 13.226 21.812 1.00 40.12 225 PRO A C 1
ATOM 1760 O O . PRO A 1 225 ? -6.711 13.677 20.687 1.00 40.12 225 PRO A O 1
ATOM 1763 N N . GLY A 1 226 ? -7.324 12.316 22.374 1.00 47.00 226 GLY A N 1
ATOM 1764 C CA . GLY A 1 226 ? -8.481 11.695 21.709 1.00 47.00 226 GLY A CA 1
ATOM 1765 C C . GLY A 1 226 ? -8.408 10.165 21.650 1.00 47.00 226 GLY A C 1
ATOM 1766 O O . GLY A 1 226 ? -9.424 9.507 21.839 1.00 47.00 226 GLY A O 1
ATOM 1767 N N . ALA A 1 227 ? -7.205 9.591 21.537 1.00 44.22 227 ALA A N 1
ATOM 1768 C CA . ALA A 1 227 ? -7.010 8.144 21.593 1.00 44.22 227 ALA A CA 1
ATOM 1769 C C . ALA A 1 227 ? -7.137 7.656 23.049 1.00 44.22 227 ALA A C 1
ATOM 1771 O O . ALA A 1 227 ? -6.189 7.750 23.833 1.00 44.22 227 ALA A O 1
ATOM 1772 N N . GLY A 1 228 ? -8.328 7.193 23.435 1.00 40.34 228 GLY A N 1
ATOM 1773 C CA . GLY A 1 228 ? -8.558 6.543 24.732 1.00 40.34 228 GLY A CA 1
ATOM 1774 C C . GLY A 1 228 ? -9.867 6.889 25.442 1.00 40.34 228 GLY A C 1
ATOM 1775 O O . GLY A 1 228 ? -10.120 6.351 26.518 1.00 40.34 228 GLY A O 1
ATOM 1776 N N . ALA A 1 229 ? -10.715 7.755 24.884 1.00 41.09 229 ALA A N 1
ATOM 1777 C CA . ALA A 1 229 ? -12.082 7.895 25.373 1.00 41.09 229 ALA A CA 1
ATOM 1778 C C . ALA A 1 229 ? -13.003 7.044 24.497 1.00 41.09 229 ALA A C 1
ATOM 1780 O O . ALA A 1 229 ? -13.482 7.506 23.465 1.00 41.09 229 ALA A O 1
ATOM 1781 N N . ARG A 1 230 ? -13.256 5.797 24.920 1.00 44.28 230 ARG A N 1
ATOM 1782 C CA . ARG A 1 230 ? -14.387 5.009 24.410 1.00 44.28 230 ARG A CA 1
ATOM 1783 C C . ARG A 1 230 ? -15.627 5.913 24.499 1.00 44.28 230 ARG A C 1
ATOM 1785 O O . ARG A 1 230 ? -15.906 6.390 25.606 1.00 44.28 230 ARG A O 1
ATOM 1792 N N . PRO A 1 231 ? -16.344 6.207 23.397 1.00 40.22 231 PRO A N 1
ATOM 1793 C CA . PRO A 1 231 ? -17.614 6.910 23.491 1.00 40.22 231 PRO A CA 1
ATOM 1794 C C . PRO A 1 231 ? -18.480 6.171 24.522 1.00 40.22 231 PRO A C 1
ATOM 1796 O O . PRO A 1 231 ? -18.538 4.940 24.462 1.00 40.22 231 PRO A O 1
ATOM 1799 N N . PRO A 1 232 ? -19.089 6.870 25.500 1.00 39.69 232 PRO A N 1
ATOM 1800 C CA . PRO A 1 232 ? -19.777 6.222 26.617 1.00 39.69 232 PRO A CA 1
ATOM 1801 C C . PRO A 1 232 ? -20.912 5.280 26.193 1.00 39.69 232 PRO A C 1
ATOM 1803 O O . PRO A 1 232 ? -21.304 4.432 26.985 1.00 39.69 232 PRO A O 1
ATOM 1806 N N . ASP A 1 233 ? -21.354 5.356 24.936 1.00 40.97 233 ASP A N 1
ATOM 1807 C CA . ASP A 1 233 ? -22.303 4.437 24.332 1.00 40.97 233 ASP A CA 1
ATOM 1808 C C . ASP A 1 233 ? -21.691 3.812 23.069 1.00 40.97 233 ASP A C 1
ATOM 1810 O O . ASP A 1 233 ? -21.400 4.501 22.087 1.00 40.97 233 ASP A O 1
ATOM 1814 N N . ALA A 1 234 ? -21.513 2.488 23.081 1.00 39.91 234 ALA A N 1
ATOM 1815 C CA . ALA A 1 234 ? -21.018 1.670 21.969 1.00 39.91 234 ALA A CA 1
ATOM 1816 C C . ALA A 1 234 ? -22.024 1.567 20.796 1.00 39.91 234 ALA A C 1
ATOM 1818 O O . ALA A 1 234 ? -22.267 0.487 20.265 1.00 39.91 234 ALA A O 1
ATOM 1819 N N . GLY A 1 235 ? -22.644 2.684 20.408 1.00 41.31 235 GLY A N 1
ATOM 1820 C CA . GLY A 1 235 ? -23.658 2.716 19.356 1.00 41.31 235 GLY A CA 1
ATOM 1821 C C . GLY A 1 235 ? -23.792 4.020 18.568 1.00 41.31 235 GLY A C 1
ATOM 1822 O O . GLY A 1 235 ? -24.537 4.021 17.594 1.00 41.31 235 GLY A O 1
ATOM 1823 N N . THR A 1 236 ? -23.121 5.122 18.936 1.00 40.12 236 THR A N 1
ATOM 1824 C CA . THR A 1 236 ? -23.324 6.421 18.245 1.00 40.12 236 THR A CA 1
ATOM 1825 C C . THR A 1 236 ? -22.085 7.314 18.109 1.00 40.12 236 THR A C 1
ATOM 1827 O O . THR A 1 236 ? -22.204 8.428 17.600 1.00 40.12 236 THR A O 1
ATOM 1830 N N . GLY A 1 237 ? -20.911 6.891 18.586 1.00 50.53 237 GLY A N 1
ATOM 1831 C CA . GLY A 1 237 ? -19.668 7.647 18.393 1.00 50.53 237 GLY A CA 1
ATOM 1832 C C . GLY A 1 237 ? -19.091 7.428 16.996 1.00 50.53 237 GLY A C 1
ATOM 1833 O O . GLY A 1 237 ? -19.197 6.327 16.463 1.00 50.53 237 GLY A O 1
ATOM 1834 N N . ASP A 1 238 ? -18.481 8.460 16.416 1.00 59.41 238 ASP A N 1
ATOM 1835 C CA . ASP A 1 238 ? -17.730 8.333 15.166 1.00 59.41 238 ASP A CA 1
ATOM 1836 C C . ASP A 1 238 ? -16.523 7.396 15.403 1.00 59.41 238 ASP A C 1
ATOM 1838 O O . ASP A 1 238 ? -15.654 7.740 16.213 1.00 59.41 238 ASP A O 1
ATOM 1842 N N . PRO A 1 239 ? -16.472 6.202 14.777 1.00 59.94 239 PRO A N 1
ATOM 1843 C CA . PRO A 1 239 ? -15.421 5.213 15.016 1.00 59.94 239 PRO A CA 1
ATOM 1844 C C . PRO A 1 239 ? -14.016 5.740 14.695 1.00 59.94 239 PRO A C 1
ATOM 1846 O O . PRO A 1 239 ? -13.036 5.233 15.243 1.00 59.94 239 PRO A O 1
ATOM 1849 N N . GLU A 1 240 ? -13.900 6.790 13.878 1.00 63.22 240 GLU A N 1
ATOM 1850 C CA . GLU A 1 240 ? -12.624 7.443 13.575 1.00 63.22 240 GLU A CA 1
ATOM 1851 C C . GLU A 1 240 ? -12.026 8.179 14.789 1.00 63.22 240 GLU A C 1
ATOM 1853 O O . GLU A 1 240 ? -10.818 8.399 14.835 1.00 63.22 240 GLU A O 1
ATOM 1858 N N . GLN A 1 241 ? -12.814 8.475 15.833 1.00 69.62 241 GLN A N 1
ATOM 1859 C CA . GLN A 1 241 ? -12.32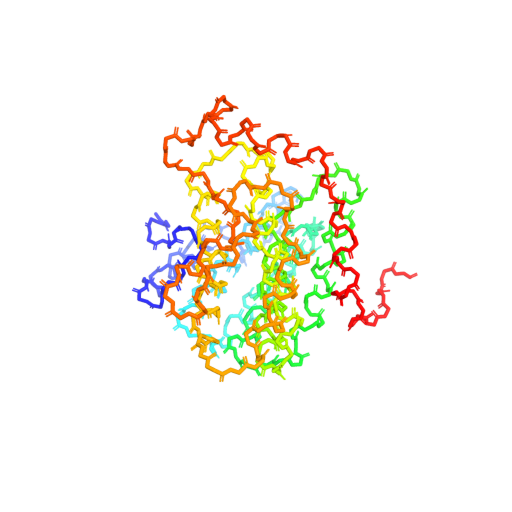1 9.101 17.073 1.00 69.62 241 GLN A CA 1
ATOM 1860 C C . GLN A 1 241 ? -11.372 8.203 17.881 1.00 69.62 241 GLN A C 1
ATOM 1862 O O . GLN A 1 241 ? -10.648 8.699 18.745 1.00 69.62 241 GLN A O 1
ATOM 1867 N N . LEU A 1 242 ? -11.357 6.893 17.610 1.00 76.12 242 LEU A N 1
ATOM 1868 C CA . LEU A 1 242 ? -10.401 5.953 18.203 1.00 76.12 242 LEU A CA 1
ATOM 1869 C C . LEU A 1 242 ? -9.006 6.056 17.570 1.00 76.12 242 LEU A C 1
ATOM 1871 O O . LEU A 1 242 ? -8.032 5.547 18.128 1.00 76.12 242 LEU A O 1
ATOM 1875 N N . LEU A 1 243 ? -8.899 6.701 16.409 1.00 85.44 243 LEU A N 1
ATOM 1876 C CA . LEU A 1 243 ? -7.665 6.811 15.649 1.00 85.44 243 LEU A CA 1
ATOM 1877 C C . LEU A 1 243 ? -6.931 8.126 15.966 1.00 85.44 243 LEU A C 1
ATOM 1879 O O . LEU A 1 243 ? -7.542 9.117 16.373 1.00 85.44 243 LEU A O 1
ATOM 1883 N N . PRO A 1 244 ? -5.599 8.171 15.784 1.00 86.50 244 PRO A N 1
ATOM 1884 C CA . PRO A 1 244 ? -4.847 9.420 15.770 1.00 86.50 244 PRO A CA 1
ATOM 1885 C C . PRO A 1 244 ? -5.493 10.474 14.858 1.00 86.50 244 PRO A C 1
ATOM 1887 O O . PRO A 1 244 ? -5.896 10.178 13.746 1.00 86.50 244 PRO A O 1
ATOM 1890 N N . ALA A 1 245 ? -5.548 11.737 15.269 1.00 87.12 245 ALA A N 1
ATOM 1891 C CA . ALA A 1 245 ? -5.896 12.794 14.325 1.00 87.12 245 ALA A CA 1
ATOM 1892 C C . ALA A 1 245 ? -4.762 12.962 13.294 1.00 87.12 245 ALA A C 1
ATOM 1894 O O . ALA A 1 245 ? -3.614 13.205 13.675 1.00 87.12 245 ALA A O 1
ATOM 1895 N N . GLY A 1 246 ? -5.081 12.836 12.003 1.00 89.06 246 GLY A N 1
ATOM 1896 C CA . GLY A 1 246 ? -4.173 13.171 10.900 1.00 89.06 246 GLY A CA 1
ATOM 1897 C C . GLY A 1 246 ? -3.979 14.688 10.723 1.00 89.06 246 GLY A C 1
ATOM 1898 O O . GLY A 1 246 ? -4.636 15.477 11.409 1.00 89.06 246 GLY A O 1
ATOM 1899 N N . PRO A 1 247 ? -3.090 15.128 9.811 1.00 91.31 247 PRO A N 1
ATOM 1900 C CA . PRO A 1 247 ? -2.899 16.549 9.531 1.00 91.31 247 PRO A CA 1
ATOM 1901 C C . PRO A 1 247 ? -4.131 17.148 8.851 1.00 91.31 247 PRO A C 1
ATOM 1903 O O . PRO A 1 247 ? -4.755 16.513 7.998 1.00 91.31 247 PRO A O 1
ATOM 1906 N N . LEU A 1 248 ? -4.447 18.403 9.162 1.00 91.94 248 LEU A N 1
ATOM 1907 C CA . LEU A 1 248 ? -5.429 19.198 8.426 1.00 91.94 248 LEU A CA 1
ATOM 1908 C C . LEU A 1 248 ? -4.785 19.824 7.182 1.00 91.94 248 LEU A C 1
ATOM 1910 O O . LEU A 1 248 ? -3.568 19.965 7.100 1.00 91.94 248 LEU A O 1
ATOM 1914 N N . LEU A 1 249 ? -5.600 20.294 6.228 1.00 92.94 249 LEU A N 1
ATOM 1915 C CA . LEU A 1 249 ? -5.100 21.033 5.053 1.00 92.94 249 LEU A CA 1
ATOM 1916 C C . LEU A 1 249 ? -4.231 22.245 5.437 1.00 92.94 249 LEU A C 1
ATOM 1918 O O . LEU A 1 249 ? -3.275 22.565 4.738 1.00 92.94 249 LEU A O 1
ATOM 1922 N N . SER A 1 250 ? -4.537 22.902 6.561 1.00 94.12 250 SER A N 1
ATOM 1923 C CA . SER A 1 250 ? -3.758 24.028 7.092 1.00 94.12 250 SER A CA 1
ATOM 1924 C C . SER A 1 250 ? -2.393 23.635 7.661 1.00 94.12 250 SER A C 1
ATOM 1926 O O . SER A 1 250 ? -1.562 24.513 7.885 1.00 94.12 250 SER A O 1
ATOM 1928 N N . ASP A 1 251 ? -2.166 22.348 7.931 1.00 93.44 251 ASP A N 1
ATOM 1929 C CA . ASP A 1 251 ? -0.908 21.845 8.484 1.00 93.44 251 ASP A CA 1
ATOM 1930 C C . ASP A 1 251 ? 0.111 21.473 7.399 1.00 93.44 251 ASP A C 1
ATOM 1932 O O . ASP A 1 251 ? 1.307 21.362 7.692 1.00 93.44 251 ASP A O 1
ATOM 1936 N N . LEU A 1 252 ? -0.356 21.277 6.162 1.00 94.75 252 LEU A N 1
ATOM 1937 C CA . LEU A 1 252 ? 0.442 20.739 5.065 1.00 94.75 252 LEU A CA 1
ATOM 1938 C C . LEU A 1 252 ? 1.551 21.698 4.633 1.00 94.75 252 LEU A C 1
ATOM 1940 O O . LEU A 1 252 ? 1.388 22.918 4.600 1.00 94.75 252 LEU A O 1
ATOM 1944 N N . GLY A 1 253 ? 2.702 21.132 4.276 1.00 92.31 253 GLY A N 1
ATOM 1945 C CA . GLY A 1 253 ? 3.856 21.889 3.804 1.00 92.31 253 GLY A CA 1
ATOM 1946 C C . GLY A 1 253 ? 4.543 22.744 4.875 1.00 92.31 253 GLY A C 1
ATOM 1947 O O . GLY A 1 253 ? 5.485 23.460 4.537 1.00 92.31 253 GLY A O 1
ATOM 1948 N N . SER A 1 254 ? 4.131 22.655 6.146 1.00 92.44 254 SER A N 1
ATOM 1949 C CA . SER A 1 254 ? 4.683 23.447 7.247 1.00 92.44 254 SER A CA 1
ATOM 1950 C C . SER A 1 254 ? 5.248 22.578 8.366 1.00 92.44 254 SER A C 1
ATOM 1952 O O . SER A 1 254 ? 4.521 21.899 9.088 1.00 92.44 254 SER A O 1
ATOM 1954 N N . ASP A 1 255 ? 6.558 22.683 8.593 1.00 91.31 255 ASP A N 1
ATOM 1955 C CA . ASP A 1 255 ? 7.215 22.029 9.726 1.00 91.31 255 ASP A CA 1
ATOM 1956 C C . ASP A 1 255 ? 6.794 22.617 11.078 1.00 91.31 255 ASP A C 1
ATOM 1958 O O . ASP A 1 255 ? 6.948 21.957 12.103 1.00 91.31 255 ASP A O 1
ATOM 1962 N N . SER A 1 256 ? 6.263 23.839 11.123 1.00 94.25 256 SER A N 1
ATOM 1963 C CA . SER A 1 256 ? 5.855 24.521 12.359 1.00 94.25 256 SER A CA 1
ATOM 1964 C C . SER A 1 256 ? 4.361 24.408 12.661 1.00 94.25 256 SER A C 1
ATOM 1966 O O . SER A 1 256 ? 3.892 25.025 13.619 1.00 94.25 256 SER A O 1
ATOM 1968 N N . SER A 1 257 ? 3.613 23.627 11.878 1.00 94.62 257 SER A N 1
ATOM 1969 C CA . SER A 1 257 ? 2.186 23.429 12.110 1.00 94.62 257 SER A CA 1
ATOM 1970 C C . SER A 1 257 ? 1.907 22.787 13.479 1.00 94.62 257 SER A C 1
ATOM 1972 O O . SER A 1 257 ? 2.751 22.044 14.004 1.00 94.62 257 SER A O 1
ATOM 1974 N N . PRO A 1 258 ? 0.734 23.050 14.090 1.00 92.25 258 PRO A N 1
ATOM 1975 C CA . PRO A 1 258 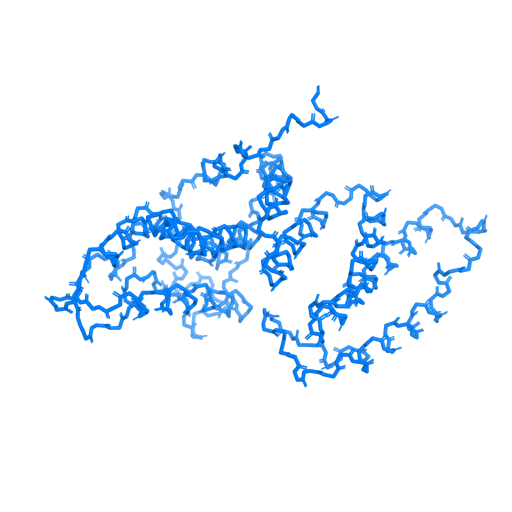? 0.325 22.390 15.328 1.00 92.25 258 PRO A CA 1
ATOM 1976 C C . PRO A 1 258 ? 0.432 20.864 15.246 1.00 92.25 258 PRO A C 1
ATOM 1978 O O . PRO A 1 258 ? 0.956 20.243 16.177 1.00 92.25 258 PRO A O 1
ATOM 1981 N N . PHE A 1 259 ? 0.025 20.281 14.113 1.00 92.31 259 PHE A N 1
ATOM 1982 C CA . PHE A 1 259 ? 0.175 18.853 13.850 1.00 92.31 259 PHE A CA 1
ATOM 1983 C C . PHE A 1 259 ? 1.643 18.417 13.905 1.00 92.31 259 PHE A C 1
ATOM 1985 O O . PHE A 1 259 ? 1.983 17.554 14.711 1.00 92.31 259 PHE A O 1
ATOM 1992 N N . MET A 1 260 ? 2.544 19.041 13.136 1.00 93.62 260 MET A N 1
ATOM 1993 C CA . MET A 1 260 ? 3.951 18.618 13.085 1.00 93.62 260 MET A CA 1
ATOM 1994 C C . MET A 1 260 ? 4.678 18.809 14.426 1.00 93.62 260 MET A C 1
ATOM 1996 O O . MET A 1 260 ? 5.566 18.028 14.782 1.00 93.62 260 MET A O 1
ATOM 2000 N N . ILE A 1 261 ? 4.289 19.815 15.220 1.00 91.75 261 ILE A N 1
ATOM 2001 C CA . ILE A 1 261 ? 4.782 19.992 16.594 1.00 91.75 261 ILE A CA 1
ATOM 2002 C C . ILE A 1 261 ? 4.362 18.815 17.477 1.00 91.75 261 ILE A C 1
ATOM 2004 O O . ILE A 1 261 ? 5.200 18.286 18.213 1.00 91.75 261 ILE A O 1
ATOM 2008 N N . GLN A 1 262 ? 3.093 18.408 17.417 1.00 88.12 262 GLN A N 1
ATOM 2009 C CA . GLN A 1 262 ? 2.595 17.266 18.177 1.00 88.12 262 GLN A CA 1
ATOM 2010 C C . GLN A 1 262 ? 3.229 15.962 17.691 1.00 88.12 262 GLN A C 1
ATOM 2012 O O . GLN A 1 262 ? 3.760 15.203 18.500 1.00 88.12 262 GLN A O 1
ATOM 2017 N N . TRP A 1 263 ? 3.255 15.737 16.381 1.00 91.06 263 TRP A N 1
ATOM 2018 C CA . TRP A 1 263 ? 3.845 14.565 15.748 1.00 91.06 263 TRP A CA 1
ATOM 2019 C C . TRP A 1 263 ? 5.288 14.331 16.221 1.00 91.06 263 TRP A C 1
ATOM 2021 O O . TRP A 1 263 ? 5.599 13.247 16.714 1.00 91.06 263 TRP A O 1
ATOM 2031 N N . ARG A 1 264 ? 6.140 15.370 16.237 1.00 90.38 264 ARG A N 1
ATOM 2032 C CA . ARG A 1 264 ? 7.528 15.266 16.739 1.00 90.38 264 ARG A CA 1
ATOM 2033 C C . ARG A 1 264 ? 7.625 14.928 18.226 1.00 90.38 264 ARG A C 1
ATOM 2035 O O . ARG A 1 264 ? 8.610 14.328 18.652 1.00 90.38 264 ARG A O 1
ATOM 2042 N N . ARG A 1 265 ? 6.650 15.336 19.046 1.00 87.56 265 ARG A N 1
ATOM 2043 C CA . ARG A 1 265 ? 6.618 14.970 20.474 1.00 87.56 265 ARG A CA 1
ATOM 2044 C C . ARG A 1 265 ? 6.337 13.480 20.636 1.00 87.56 265 ARG A C 1
ATOM 2046 O O . ARG A 1 265 ? 7.041 12.825 21.398 1.00 87.56 265 ARG A O 1
ATOM 2053 N N . VAL A 1 266 ? 5.356 12.969 19.894 1.00 84.38 266 VAL A N 1
ATOM 2054 C CA . VAL A 1 266 ? 4.938 11.558 19.911 1.00 84.38 266 VAL A CA 1
ATOM 2055 C C . VAL A 1 266 ? 6.037 10.660 19.324 1.00 84.38 266 VAL A C 1
ATOM 2057 O O . VAL A 1 266 ? 6.349 9.615 19.892 1.00 84.38 266 VAL A O 1
ATOM 2060 N N . GLN A 1 267 ? 6.703 11.103 18.254 1.00 85.50 267 GLN A N 1
ATOM 2061 C CA . GLN A 1 267 ? 7.762 10.354 17.567 1.00 85.50 267 GLN A CA 1
ATOM 2062 C C . GLN A 1 267 ? 8.925 9.950 18.490 1.00 85.50 267 GLN A C 1
ATOM 2064 O O . GLN A 1 267 ? 9.502 8.882 18.318 1.00 85.50 267 GLN A O 1
ATOM 2069 N N . ARG A 1 268 ? 9.264 10.762 19.501 1.00 80.12 268 ARG A N 1
ATOM 2070 C CA . ARG A 1 268 ? 10.376 10.469 20.429 1.00 80.12 268 ARG A CA 1
ATOM 2071 C C . ARG A 1 268 ? 10.193 9.176 21.226 1.00 80.12 268 ARG A C 1
ATOM 2073 O O . ARG A 1 268 ? 11.182 8.614 21.677 1.00 80.12 268 ARG A O 1
ATOM 2080 N N . GLY A 1 269 ? 8.950 8.743 21.432 1.00 74.94 269 GLY A N 1
ATOM 2081 C CA . GLY A 1 269 ? 8.617 7.497 22.127 1.00 74.94 269 GLY A CA 1
ATOM 2082 C C . GLY A 1 269 ? 8.294 6.337 21.187 1.00 74.94 269 GLY A C 1
ATOM 2083 O O . GLY A 1 269 ? 7.781 5.317 21.643 1.00 74.94 269 GLY A O 1
ATOM 2084 N N . ARG A 1 270 ? 8.518 6.496 19.878 1.00 80.56 270 ARG A N 1
ATOM 2085 C CA . ARG A 1 270 ? 8.155 5.496 18.878 1.00 80.56 270 ARG A CA 1
ATOM 2086 C C . ARG A 1 270 ? 9.035 4.250 19.005 1.00 80.56 270 ARG A C 1
ATOM 2088 O O . ARG A 1 270 ? 10.257 4.355 19.031 1.00 80.56 270 ARG A O 1
ATOM 2095 N N . ALA A 1 271 ? 8.407 3.077 19.016 1.00 76.19 271 ALA A N 1
ATOM 2096 C CA . ALA A 1 271 ? 9.109 1.802 18.893 1.00 76.19 271 ALA A CA 1
ATOM 2097 C C . ALA A 1 271 ? 9.636 1.595 17.462 1.00 76.19 271 ALA A C 1
ATOM 2099 O O . ALA A 1 271 ? 8.999 2.015 16.496 1.00 76.19 271 ALA A O 1
ATOM 2100 N N . GLU A 1 272 ? 10.781 0.932 17.312 1.00 80.12 272 GLU A N 1
ATOM 2101 C CA . GLU A 1 272 ? 11.293 0.583 15.985 1.00 80.12 272 GLU A CA 1
ATOM 2102 C C . GLU A 1 272 ? 10.372 -0.424 15.265 1.00 80.12 272 GLU A C 1
ATOM 2104 O O . GLU A 1 272 ? 9.893 -1.368 15.904 1.00 80.12 272 GLU A O 1
ATOM 2109 N N . PRO A 1 273 ? 10.146 -0.273 13.943 1.00 82.56 273 PRO A N 1
ATOM 2110 C CA . PRO A 1 273 ? 9.258 -1.160 13.187 1.00 82.56 273 PRO A CA 1
ATOM 2111 C C . PRO A 1 273 ? 9.678 -2.633 13.128 1.00 82.56 273 PRO A C 1
ATOM 2113 O O . PRO A 1 273 ? 8.834 -3.497 12.921 1.00 82.56 273 PRO A O 1
ATOM 2116 N N . LEU A 1 274 ? 10.953 -2.971 13.351 1.00 83.19 274 LEU A N 1
ATOM 2117 C CA . LEU A 1 274 ? 11.433 -4.355 13.223 1.00 83.19 274 LEU A CA 1
ATOM 2118 C C . LEU A 1 274 ? 10.611 -5.356 14.057 1.00 83.19 274 LEU A C 1
ATOM 2120 O O . LEU A 1 274 ? 10.312 -6.459 13.603 1.00 83.19 274 LEU A O 1
ATOM 2124 N N . GLY A 1 275 ? 10.189 -4.957 15.261 1.00 83.38 275 GLY A N 1
ATOM 2125 C CA . GLY A 1 275 ? 9.361 -5.802 16.122 1.00 83.38 275 GLY A CA 1
ATOM 2126 C C . GLY A 1 275 ? 7.958 -6.069 15.563 1.00 83.38 275 GLY A C 1
ATOM 2127 O O . GLY A 1 275 ? 7.415 -7.150 15.788 1.00 83.38 275 GLY A O 1
ATOM 2128 N N . SER A 1 276 ? 7.365 -5.128 14.816 1.00 83.62 276 SER A N 1
ATOM 2129 C CA . SER A 1 276 ? 6.035 -5.321 14.219 1.00 83.62 276 SER A CA 1
ATOM 2130 C C . SER A 1 276 ? 6.063 -6.231 12.993 1.00 83.62 276 SER A C 1
ATOM 2132 O O . SER A 1 276 ? 5.032 -6.830 12.677 1.00 83.62 276 SER A O 1
ATOM 2134 N N . LEU A 1 277 ? 7.228 -6.390 12.354 1.00 88.19 277 LEU A N 1
ATOM 2135 C CA . LEU A 1 277 ? 7.434 -7.285 11.215 1.00 88.19 277 LEU A CA 1
ATOM 2136 C C . LEU A 1 277 ? 7.547 -8.762 11.606 1.00 88.19 277 LEU A C 1
ATOM 2138 O O . LEU A 1 277 ? 7.233 -9.615 10.783 1.00 88.19 277 LEU A O 1
ATOM 2142 N N . ALA A 1 278 ? 7.948 -9.092 12.839 1.00 86.44 278 ALA A N 1
ATOM 2143 C CA . ALA A 1 278 ? 8.188 -10.482 13.249 1.00 86.44 278 ALA A CA 1
ATOM 2144 C C . ALA A 1 278 ? 7.034 -11.458 12.915 1.00 86.44 278 ALA A C 1
ATOM 2146 O O . ALA A 1 278 ? 7.311 -12.546 12.411 1.00 86.44 278 ALA A O 1
ATOM 2147 N N . PRO A 1 279 ? 5.750 -11.094 13.090 1.00 83.62 279 PRO A N 1
ATOM 2148 C CA . PRO A 1 279 ? 4.643 -11.964 12.695 1.00 83.62 279 PRO A CA 1
ATOM 2149 C C . PRO A 1 279 ? 4.503 -12.151 11.177 1.00 83.62 279 PRO A C 1
ATOM 2151 O O . PRO A 1 279 ? 4.134 -13.233 10.740 1.00 83.62 279 PRO A O 1
ATOM 2154 N N . LEU A 1 280 ? 4.850 -11.142 10.368 1.00 85.06 280 LEU A N 1
ATOM 2155 C CA . LEU A 1 280 ? 4.889 -11.268 8.902 1.00 85.06 280 LEU A CA 1
ATOM 2156 C C . LEU A 1 280 ? 6.027 -12.195 8.453 1.00 85.06 280 LEU A C 1
ATOM 2158 O O . LEU A 1 280 ? 5.924 -12.872 7.438 1.00 85.06 280 LEU A O 1
ATOM 2162 N N . LEU A 1 281 ? 7.114 -12.243 9.223 1.00 83.69 281 LEU A N 1
ATOM 2163 C CA . LEU A 1 281 ? 8.268 -13.099 8.952 1.00 83.69 281 LEU A CA 1
ATOM 2164 C C . LEU A 1 281 ? 8.044 -14.561 9.370 1.00 83.69 281 LEU A C 1
ATOM 2166 O O . LEU A 1 281 ? 8.738 -15.443 8.872 1.00 83.69 281 LEU A O 1
ATOM 2170 N N . ALA A 1 282 ? 7.089 -14.831 10.264 1.00 70.94 282 ALA A N 1
ATOM 2171 C CA . ALA A 1 282 ? 6.849 -16.167 10.810 1.00 70.94 282 ALA A CA 1
ATOM 2172 C C . ALA A 1 282 ? 6.261 -17.160 9.785 1.00 70.94 282 ALA A C 1
ATOM 2174 O O . ALA A 1 282 ? 6.496 -18.360 9.905 1.00 70.94 282 ALA A O 1
ATOM 2175 N N . GLY A 1 283 ? 5.554 -16.679 8.754 1.00 58.16 283 GLY A N 1
ATOM 2176 C CA . GLY A 1 283 ? 4.974 -17.505 7.677 1.00 58.16 283 GLY A CA 1
ATOM 2177 C C . GLY A 1 283 ? 5.972 -17.950 6.601 1.00 58.16 283 GLY A C 1
ATOM 2178 O O . GLY A 1 283 ? 5.603 -18.504 5.568 1.00 58.16 283 GLY A O 1
ATOM 2179 N N . ALA A 1 284 ? 7.254 -17.679 6.808 1.00 55.50 284 ALA A N 1
ATOM 2180 C CA . ALA A 1 284 ? 8.226 -17.626 5.743 1.00 55.50 284 ALA A CA 1
ATOM 2181 C C . ALA A 1 284 ? 9.281 -18.727 5.937 1.00 55.50 284 ALA A C 1
ATOM 2183 O O . ALA A 1 284 ? 10.109 -18.638 6.841 1.00 55.50 284 ALA A O 1
ATOM 2184 N N . GLY A 1 285 ? 9.270 -19.764 5.086 1.00 55.81 285 GLY A N 1
ATOM 2185 C CA . GLY A 1 285 ? 10.342 -20.779 5.041 1.00 55.81 285 GLY A CA 1
ATOM 2186 C C . GLY A 1 285 ? 11.736 -20.143 4.865 1.00 55.81 285 GLY A C 1
ATOM 2187 O O . GLY A 1 285 ? 11.796 -18.978 4.493 1.00 55.81 285 GLY A O 1
ATOM 2188 N N . PRO A 1 286 ? 12.855 -20.844 5.120 1.00 52.97 286 PRO A N 1
ATOM 2189 C CA . PRO A 1 286 ? 14.199 -20.242 5.203 1.00 52.97 286 PRO A CA 1
ATOM 2190 C C . PRO A 1 286 ? 14.536 -19.306 4.025 1.00 52.97 286 PRO A C 1
ATOM 2192 O O . PRO A 1 286 ? 14.092 -19.541 2.897 1.00 52.97 286 PRO A O 1
ATOM 2195 N N . ASP A 1 287 ? 15.274 -18.217 4.284 1.00 54.88 287 ASP A N 1
ATOM 2196 C CA . ASP A 1 287 ? 15.704 -17.298 3.224 1.00 54.88 287 ASP A CA 1
ATOM 2197 C C . ASP A 1 287 ? 16.653 -18.051 2.275 1.00 54.88 287 ASP A C 1
ATOM 2199 O O . ASP A 1 287 ? 17.633 -18.624 2.737 1.00 54.88 287 ASP A O 1
ATOM 2203 N N . PRO A 1 288 ? 16.405 -18.090 0.953 1.00 51.72 288 PRO A N 1
ATOM 2204 C CA . PRO A 1 288 ? 17.356 -18.678 0.009 1.00 51.72 288 PRO A CA 1
ATOM 2205 C C . PRO A 1 288 ? 18.694 -17.917 -0.069 1.00 51.72 288 PRO A C 1
ATOM 2207 O O . PRO A 1 288 ? 19.587 -18.356 -0.794 1.00 51.72 288 PRO A O 1
ATOM 2210 N N . ARG A 1 289 ? 18.821 -16.770 0.616 1.00 53.56 289 ARG A N 1
ATOM 2211 C CA . ARG A 1 289 ? 20.058 -15.988 0.758 1.00 53.56 289 ARG A CA 1
ATOM 2212 C C . ARG A 1 289 ? 20.806 -16.218 2.086 1.00 53.56 289 ARG A C 1
ATOM 2214 O O . ARG A 1 289 ? 21.875 -15.627 2.234 1.00 53.56 289 ARG A O 1
ATOM 2221 N N . ASP A 1 290 ? 20.276 -17.046 2.995 1.00 45.91 290 ASP A N 1
ATOM 2222 C CA . ASP A 1 290 ? 20.975 -17.547 4.199 1.00 45.91 290 ASP A CA 1
ATOM 2223 C C . ASP A 1 290 ? 21.754 -18.844 3.897 1.00 45.91 290 ASP A C 1
ATOM 2225 O O . ASP A 1 290 ? 22.854 -19.025 4.473 1.00 45.91 290 ASP A O 1
#

pLDDT: mean 87.03, std 14.35, range [39.69, 98.5]

Sequence (290 aa):
MLTHYPVGYEKPATAPWAEIGDQLLLLRALCELDSDQRRLSEDDVANARGTGALIDLFLAHTARFADPEDPWADEYYRQARLGFDSLGDEWTVAWLDMELADLALERRRYADVEPLLAKAARAAGRIGTAGDGWDHELLAMLHRIHADLAWQQGDLAEAGARYGRAVADAYWFQGIPHRADLYTQSFYAEMARRTGTRLAELAGPGNDGDLFVAGLEAALPRTVPGAGARPPDAGTGDPEQLLPAGPLLSDLGSDSSPFMIQWRRVQRGRAEPLGSLAPLLAGAGPDPRD